Protein 4H8E (pdb70)

Foldseek 3Di:
DPLVDFWQEEEEEQFFLQVVQVVVVHHSLVSVVLLLVQLLQVVVLCQVSAHAEYEYEQAELVNVVDDPVNVLSSLCVVLVSCVVCLVVCLVSLEAEEEDADCVPGPPSSVVSSVVSNVSNVPRRTHYYYYYHNHFQVVQQVVLVVVVVVVQVVVVHDCVPDDLLVSCCSGSCNVPQQTQEYEYEQQDDDDRRPCVSSCPQHDYDYHNHNNSPCGSVNVVVRSVVSVPDDGAPPHD

Nearest PDB structures (foldseek):
  4u82-assembly1_A  TM=1.004E+00  e=6.306E-47  Staphylococcus aureus subsp. aureus N315
  7jli-assembly1_A  TM=9.474E-01  e=4.548E-31  Bacillus subtilis
  7cpn-assembly1_A  TM=9.565E-01  e=3.218E-28  Thermobifida fusca YX
  1x09-assembly1_A  TM=9.799E-01  e=1.232E-26  Escherichia coli
  4onc-assembly1_B  TM=9.441E-01  e=1.160E-26  Mycobacterium tuberculosis

Structure (mmCIF, N/CA/C/O backbone):
data_4H8E
#
_entry.id   4H8E
#
_cell.length_a   57.303
_cell.length_b   57.303
_cell.length_c   158.824
_cell.angle_alpha   90.000
_cell.angle_beta   90.000
_cell.angle_gamma   90.000
#
_symmetry.space_group_name_H-M   'P 41 21 2'
#
loop_
_entity.id
_entity.type
_entity.pdbx_description
1 polymer 'Undecaprenyl pyrophosphate synthase'
2 non-polymer 'MAGNESIUM ION'
3 non-polymer 'FARNESYL DIPHOSPHATE'
4 non-polymer 'SULFATE ION'
5 water water
#
loop_
_atom_site.group_PDB
_atom_site.id
_atom_site.type_symbol
_atom_site.label_atom_id
_atom_site.label_alt_id
_atom_site.label_comp_id
_atom_site.label_asym_id
_atom_site.label_entity_id
_atom_site.label_seq_id
_atom_site.pdbx_PDB_ins_code
_atom_site.Cartn_x
_atom_site.Cartn_y
_atom_site.Cartn_z
_atom_site.occupancy
_atom_site.B_iso_or_equiv
_atom_site.auth_seq_id
_atom_site.auth_comp_id
_atom_site.auth_asym_id
_atom_site.auth_atom_id
_atom_site.pdbx_PDB_model_num
ATOM 1 N N . LEU A 1 19 ? 13.788 -6.546 -16.624 1.00 28.97 19 LEU A N 1
ATOM 2 C CA . LEU A 1 19 ? 14.338 -5.163 -16.688 1.00 20.35 19 LEU A CA 1
ATOM 3 C C . LEU A 1 19 ? 14.569 -4.721 -18.124 1.00 19.82 19 LEU A C 1
ATOM 4 O O . LEU A 1 19 ? 14.981 -5.543 -18.975 1.00 22.50 19 LEU A O 1
ATOM 9 N N . ASP A 1 20 ? 14.347 -3.453 -18.426 1.00 15.27 20 ASP A N 1
ATOM 10 C CA . ASP A 1 20 ? 14.746 -2.835 -19.716 1.00 14.87 20 ASP A CA 1
ATOM 11 C C . ASP A 1 20 ? 16.272 -2.638 -19.590 1.00 15.93 20 ASP A C 1
ATOM 12 O O . ASP A 1 20 ? 16.726 -1.792 -18.813 1.00 13.94 20 ASP A O 1
ATOM 17 N N . SER A 1 21 ? 17.063 -3.450 -20.332 1.00 15.14 21 SER A N 1
ATOM 18 C CA . SER A 1 21 ? 18.471 -3.416 -20.246 1.00 15.25 21 SER A CA 1
ATOM 19 C C . SER A 1 21 ? 19.017 -2.139 -20.858 1.00 16.30 21 SER A C 1
ATOM 20 O O . SER A 1 21 ? 20.211 -1.855 -20.672 1.00 16.46 21 SER A O 1
ATOM 23 N N . SER A 1 22 ? 18.243 -1.250 -21.485 1.00 15.18 22 SER A N 1
ATOM 24 C CA . SER A 1 22 ? 18.740 -0.023 -21.987 1.00 15.81 22 SER A CA 1
ATOM 25 C C . SER A 1 22 ? 18.540 1.106 -21.075 1.00 15.74 22 SER A C 1
ATOM 26 O O . SER A 1 22 ? 18.975 2.228 -21.393 1.00 19.46 22 SER A O 1
ATOM 29 N N . ASN A 1 23 ? 17.889 0.854 -19.892 1.00 14.55 23 ASN A N 1
ATOM 30 C CA . ASN A 1 23 ? 17.603 1.868 -18.913 1.00 14.88 23 ASN A CA 1
ATOM 31 C C . ASN A 1 23 ? 18.001 1.435 -17.450 1.00 12.64 23 ASN A C 1
ATOM 32 O O . ASN A 1 23 ? 17.244 1.695 -16.532 1.00 12.75 23 ASN A O 1
ATOM 37 N N . ILE A 1 24 ? 19.167 0.829 -17.350 1.00 12.89 24 ILE A N 1
ATOM 38 C CA . ILE A 1 24 ? 19.752 0.576 -16.030 1.00 13.05 24 ILE A CA 1
ATOM 39 C C . ILE A 1 24 ? 20.193 1.937 -15.446 1.00 12.08 24 ILE A C 1
ATOM 40 O O . ILE A 1 24 ? 20.947 2.647 -16.118 1.00 12.19 24 ILE A O 1
ATOM 45 N N . PRO A 1 25 ? 19.752 2.331 -14.253 1.00 11.11 25 PRO A N 1
ATOM 46 C CA . PRO A 1 25 ? 20.271 3.614 -13.689 1.00 11.24 25 PRO A CA 1
ATOM 47 C C . PRO A 1 25 ? 21.756 3.607 -13.568 1.00 9.17 25 PRO A C 1
ATOM 48 O O . PRO A 1 25 ? 22.354 2.562 -13.221 1.00 10.25 25 PRO A O 1
ATOM 52 N N . GLU A 1 26 ? 22.359 4.724 -13.809 1.00 8.08 26 GLU A N 1
ATOM 53 C CA . GLU A 1 26 ? 23.796 4.831 -13.673 1.00 8.07 26 GLU A CA 1
ATOM 54 C C . GLU A 1 26 ? 24.271 4.873 -12.223 1.00 7.78 26 GLU A C 1
ATOM 55 O O . GLU A 1 26 ? 25.335 4.360 -11.886 1.00 8.31 26 GLU A O 1
ATOM 61 N N . HIS A 1 27 ? 23.471 5.538 -11.353 1.00 7.01 27 HIS A N 1
ATOM 62 C CA . HIS A 1 27 ? 23.878 5.753 -9.965 1.00 6.65 27 HIS A CA 1
ATOM 63 C C . HIS A 1 27 ? 22.683 5.524 -9.038 1.00 7.54 27 HIS A C 1
ATOM 64 O O . HIS A 1 27 ? 21.658 6.223 -9.125 1.00 7.56 27 HIS A O 1
ATOM 71 N N . ILE A 1 28 ? 22.813 4.459 -8.201 1.00 6.69 28 ILE A N 1
ATOM 72 C CA . ILE A 1 28 ? 21.808 4.154 -7.154 1.00 7.78 28 ILE A CA 1
ATOM 73 C C . ILE A 1 28 ? 22.448 4.532 -5.834 1.00 6.87 28 ILE A C 1
ATOM 74 O O . ILE A 1 28 ? 23.610 4.124 -5.557 1.00 7.29 28 ILE A O 1
ATOM 79 N N . ALA A 1 29 ? 21.729 5.263 -4.991 1.00 7.12 29 ALA A N 1
ATOM 80 C CA . ALA A 1 29 ? 22.149 5.591 -3.633 1.00 6.75 29 ALA A CA 1
ATOM 81 C C . ALA A 1 29 ? 21.233 4.851 -2.676 1.00 6.83 29 ALA A C 1
ATOM 82 O O . ALA A 1 29 ? 19.987 4.854 -2.908 1.00 7.83 29 ALA A O 1
ATOM 84 N N . ILE A 1 30 ? 21.863 4.300 -1.616 1.00 6.64 30 ILE A N 1
ATOM 85 C CA . ILE A 1 30 ? 20.968 3.536 -0.698 1.00 7.20 30 ILE A CA 1
ATOM 86 C C . ILE A 1 30 ? 21.151 3.919 0.743 1.00 6.10 30 ILE A C 1
ATOM 87 O O . ILE A 1 30 ? 22.281 3.940 1.263 1.00 6.99 30 ILE A O 1
ATOM 92 N N . ILE A 1 31 ? 20.121 4.212 1.468 1.00 6.76 31 ILE A N 1
ATOM 93 C CA . ILE A 1 31 ? 20.115 4.395 2.956 1.00 7.43 31 ILE A CA 1
ATOM 94 C C . ILE A 1 31 ? 19.796 3.015 3.533 1.00 7.29 31 ILE A C 1
ATOM 95 O O . ILE A 1 31 ? 18.689 2.506 3.406 1.00 7.84 31 ILE A O 1
ATOM 100 N N . MET A 1 32 ? 20.813 2.379 4.116 1.00 8.51 32 MET A N 1
ATOM 101 C CA . MET A 1 32 ? 20.751 0.997 4.652 1.00 8.77 32 MET A CA 1
ATOM 102 C C . MET A 1 32 ? 20.133 0.783 6.058 1.00 11.05 32 MET A C 1
ATOM 103 O O . MET A 1 32 ? 20.683 0.166 6.945 1.00 15.18 32 MET A O 1
ATOM 108 N N . ASP A 1 33 ? 18.938 1.136 6.182 1.00 8.67 33 ASP A N 1
ATOM 109 C CA . ASP A 1 33 ? 18.296 1.262 7.498 1.00 8.25 33 ASP A CA 1
ATOM 110 C C . ASP A 1 33 ? 17.583 -0.058 7.887 1.00 7.95 33 ASP A C 1
ATOM 111 O O . ASP A 1 33 ? 17.119 -0.826 7.050 1.00 7.97 33 ASP A O 1
ATOM 116 N N . GLY A 1 34 ? 17.457 -0.230 9.204 1.00 7.86 34 GLY A N 1
ATOM 117 C CA . GLY A 1 34 ? 16.762 -1.371 9.771 1.00 8.10 34 GLY A CA 1
ATOM 118 C C . GLY A 1 34 ? 17.675 -2.410 10.386 1.00 7.74 34 GLY A C 1
ATOM 119 O O . GLY A 1 34 ? 17.129 -3.467 10.831 1.00 9.16 34 GLY A O 1
ATOM 120 N N . ASN A 1 35 ? 18.971 -2.232 10.448 1.00 8.12 35 ASN A N 1
ATOM 121 C CA . ASN A 1 35 ? 19.874 -3.200 11.078 1.00 8.12 35 ASN A CA 1
ATOM 122 C C . ASN A 1 35 ? 19.493 -3.453 12.527 1.00 9.24 35 ASN A C 1
ATOM 123 O O . ASN A 1 35 ? 19.491 -4.600 12.944 1.00 10.09 35 ASN A O 1
ATOM 128 N N . GLY A 1 36 ? 19.182 -2.402 13.279 1.00 9.22 36 GLY A N 1
ATOM 129 C CA . GLY A 1 36 ? 18.874 -2.537 14.714 1.00 10.35 36 GLY A CA 1
ATOM 130 C C . GLY A 1 36 ? 17.606 -3.318 14.909 1.00 9.94 36 GLY A C 1
ATOM 131 O O . GLY A 1 36 ? 17.544 -4.251 15.714 1.00 11.52 36 GLY A O 1
ATOM 132 N N . ARG A 1 37 ? 16.591 -2.971 14.154 1.00 10.04 37 ARG A N 1
ATOM 133 C CA . ARG A 1 37 ? 15.302 -3.643 14.301 1.00 10.59 37 ARG A CA 1
ATOM 134 C C . ARG A 1 37 ? 15.416 -5.129 13.889 1.00 10.32 37 ARG A C 1
ATOM 135 O O . ARG A 1 37 ? 14.742 -5.975 14.441 1.00 12.05 37 ARG A O 1
ATOM 143 N N . TRP A 1 38 ? 16.261 -5.401 12.890 1.00 9.82 38 TRP A N 1
ATOM 144 C CA . TRP A 1 38 ? 16.441 -6.759 12.443 1.00 10.58 38 TRP A CA 1
ATOM 145 C C . TRP A 1 38 ? 16.966 -7.624 13.587 1.00 10.51 38 TRP A C 1
ATOM 146 O O . TRP A 1 38 ? 16.514 -8.732 13.787 1.00 12.01 38 TRP A O 1
ATOM 157 N N . ALA A 1 39 ? 17.944 -7.103 14.312 1.00 10.55 39 ALA A N 1
ATOM 158 C CA . ALA A 1 39 ? 18.517 -7.812 15.503 1.00 11.54 39 ALA A CA 1
ATOM 159 C C . ALA A 1 39 ? 17.447 -7.825 16.580 1.00 12.82 39 ALA A C 1
ATOM 160 O O . ALA A 1 39 ? 17.279 -8.939 17.238 1.00 14.88 39 ALA A O 1
ATOM 162 N N . LYS A 1 40 ? 16.755 -6.774 16.914 1.00 13.12 40 LYS A N 1
ATOM 163 C CA . LYS A 1 40 ? 15.839 -6.789 18.039 1.00 14.68 40 LYS A CA 1
ATOM 164 C C . LYS A 1 40 ? 14.677 -7.766 17.765 1.00 16.11 40 LYS A C 1
ATOM 165 O O . LYS A 1 40 ? 14.256 -8.411 18.697 1.00 18.27 40 LYS A O 1
ATOM 171 N N . LYS A 1 41 ? 14.235 -7.975 16.534 1.00 16.16 41 LYS A N 1
ATOM 172 C CA . LYS A 1 41 ? 13.175 -8.968 16.223 1.00 20.26 41 LYS A CA 1
ATOM 173 C C . LYS A 1 41 ? 13.646 -10.356 16.648 1.00 22.03 41 LYS A C 1
ATOM 174 O O . LYS A 1 41 ? 12.798 -11.229 16.980 1.00 22.56 41 LYS A O 1
ATOM 180 N N . ARG A 1 42 ? 14.940 -10.594 16.635 1.00 17.44 42 ARG A N 1
ATOM 181 C CA . ARG A 1 42 ? 15.525 -11.879 16.941 1.00 18.81 42 ARG A CA 1
ATOM 182 C C . ARG A 1 42 ? 16.047 -11.861 18.391 1.00 16.36 42 ARG A C 1
ATOM 183 O O . ARG A 1 42 ? 16.709 -12.850 18.793 1.00 22.58 42 ARG A O 1
ATOM 191 N N . LYS A 1 43 ? 15.771 -10.879 19.186 1.00 17.16 43 LYS A N 1
ATOM 192 C CA . LYS A 1 43 ? 16.269 -10.736 20.533 1.00 19.15 43 LYS A CA 1
ATOM 193 C C . LYS A 1 43 ? 17.759 -10.896 20.521 1.00 21.19 43 LYS A C 1
ATOM 194 O O . LYS A 1 43 ? 18.374 -11.691 21.288 1.00 25.12 43 LYS A O 1
ATOM 200 N N . MET A 1 44 ? 18.417 -10.138 19.642 1.00 18.68 44 MET A N 1
ATOM 201 C CA . MET A 1 44 ? 19.889 -10.101 19.539 1.00 15.52 44 MET A CA 1
ATOM 202 C C . MET A 1 44 ? 20.373 -8.658 19.751 1.00 13.23 44 MET A C 1
ATOM 203 O O . MET A 1 44 ? 19.595 -7.779 19.556 1.00 15.05 44 MET A O 1
ATOM 208 N N . PRO A 1 45 ? 21.624 -8.437 20.141 1.00 11.17 45 PRO A N 1
ATOM 209 C CA . PRO A 1 45 ? 22.076 -7.086 20.337 1.00 12.42 45 PRO A CA 1
ATOM 210 C C . PRO A 1 45 ? 22.089 -6.314 18.943 1.00 11.34 45 PRO A C 1
ATOM 211 O O . PRO A 1 45 ? 22.311 -6.915 17.913 1.00 11.09 45 PRO A O 1
ATOM 215 N N . ARG A 1 46 ? 21.918 -5.034 19.008 1.00 10.65 46 ARG A N 1
ATOM 216 C CA . ARG A 1 46 ? 21.947 -4.206 17.799 1.00 9.99 46 ARG A CA 1
ATOM 217 C C . ARG A 1 46 ? 23.183 -4.456 16.937 1.00 10.65 46 ARG A C 1
ATOM 218 O O . ARG A 1 46 ? 23.077 -4.487 15.748 1.00 11.17 46 ARG A O 1
ATOM 226 N N . ILE A 1 47 ? 24.346 -4.660 17.552 1.00 10.14 47 ILE A N 1
ATOM 227 C CA . ILE A 1 47 ? 25.547 -4.903 16.736 1.00 10.98 47 ILE A CA 1
ATOM 228 C C . ILE A 1 47 ? 25.456 -6.097 15.849 1.00 10.32 47 ILE A C 1
ATOM 229 O O . ILE A 1 47 ? 26.093 -6.117 14.771 1.00 10.18 47 ILE A O 1
ATOM 234 N N . LYS A 1 48 ? 24.717 -7.151 16.257 1.00 9.97 48 LYS A N 1
ATOM 235 C CA . LYS A 1 48 ? 24.547 -8.250 15.385 1.00 10.70 48 LYS A CA 1
ATOM 236 C C . LYS A 1 48 ? 23.855 -7.882 14.049 1.00 9.74 48 LYS A C 1
ATOM 237 O O . LYS A 1 48 ? 24.182 -8.464 12.976 1.00 9.94 48 LYS A O 1
ATOM 243 N N . GLY A 1 49 ? 22.882 -6.958 14.187 1.00 9.63 49 GLY A N 1
ATOM 244 C CA . GLY A 1 49 ? 22.224 -6.475 12.977 1.00 9.71 49 GLY A CA 1
ATOM 245 C C . GLY A 1 49 ? 23.213 -5.738 12.061 1.00 7.94 49 GLY A C 1
ATOM 246 O O . GLY A 1 49 ? 23.139 -5.838 10.807 1.00 8.39 49 GLY A O 1
ATOM 247 N N . HIS A 1 50 ? 24.154 -4.977 12.613 1.00 8.21 50 HIS A N 1
ATOM 248 C CA . HIS A 1 50 ? 25.203 -4.324 11.834 1.00 8.66 50 HIS A CA 1
ATOM 249 C C . HIS A 1 50 ? 26.123 -5.331 11.168 1.00 8.58 50 HIS A C 1
ATOM 250 O O . HIS A 1 50 ? 26.510 -5.184 10.011 1.00 8.71 50 HIS A O 1
ATOM 257 N N . TYR A 1 51 ? 26.527 -6.391 11.884 1.00 9.25 51 TYR A N 1
ATOM 258 C CA . TYR A 1 51 ? 27.310 -7.470 11.251 1.00 8.70 51 TYR A CA 1
ATOM 259 C C . TYR A 1 51 ? 26.611 -8.021 10.008 1.00 8.83 51 TYR A C 1
ATOM 260 O O . TYR A 1 51 ? 27.164 -8.113 8.988 1.00 9.34 51 TYR A O 1
ATOM 269 N N . GLU A 1 52 ? 25.349 -8.352 10.148 1.00 8.63 52 GLU A N 1
ATOM 270 C CA . GLU A 1 52 ? 24.555 -8.873 9.039 1.00 9.28 52 GLU A CA 1
ATOM 271 C C . GLU A 1 52 ? 24.335 -7.834 7.925 1.00 8.56 52 GLU A C 1
ATOM 272 O O . GLU A 1 52 ? 24.363 -8.182 6.788 1.00 9.63 52 GLU A O 1
ATOM 278 N N . GLY A 1 53 ? 24.197 -6.575 8.307 1.00 8.58 53 GLY A N 1
ATOM 279 C CA . GLY A 1 53 ? 24.111 -5.514 7.273 1.00 8.69 53 GLY A CA 1
ATOM 280 C C . GLY A 1 53 ? 25.383 -5.350 6.500 1.00 8.66 53 GLY A C 1
ATOM 281 O O . GLY A 1 53 ? 25.340 -5.111 5.274 1.00 8.59 53 GLY A O 1
ATOM 282 N N . MET A 1 54 ? 26.532 -5.544 7.133 1.00 8.11 54 MET A N 1
ATOM 283 C CA . MET A 1 54 ? 27.823 -5.544 6.459 1.00 8.73 54 MET A CA 1
ATOM 284 C C . MET A 1 54 ? 27.904 -6.678 5.426 1.00 8.46 54 MET A C 1
ATOM 285 O O . MET A 1 54 ? 28.365 -6.450 4.356 1.00 8.81 54 MET A O 1
ATOM 290 N N . GLN A 1 55 ? 27.393 -7.843 5.801 1.00 8.50 55 GLN A N 1
ATOM 291 C CA . GLN A 1 55 ? 27.406 -8.922 4.860 1.00 9.33 55 GLN A CA 1
ATOM 292 C C . GLN A 1 55 ? 26.501 -8.697 3.704 1.00 8.66 55 GLN A C 1
ATOM 293 O O . GLN A 1 55 ? 26.836 -9.041 2.523 1.00 10.02 55 GLN A O 1
ATOM 299 N N . THR A 1 56 ? 25.357 -8.045 3.934 1.00 9.10 56 THR A N 1
ATOM 300 C CA . THR A 1 56 ? 24.381 -7.789 2.877 1.00 8.81 56 THR A CA 1
ATOM 301 C C . THR A 1 56 ? 24.952 -6.801 1.839 1.00 8.90 56 THR A C 1
ATOM 302 O O . THR A 1 56 ? 24.614 -6.896 0.666 1.00 9.64 56 THR A O 1
ATOM 306 N N . ILE A 1 57 ? 25.839 -5.906 2.242 1.00 8.04 57 ILE A N 1
ATOM 307 C CA . ILE A 1 57 ? 26.539 -5.040 1.261 1.00 8.64 57 ILE A CA 1
ATOM 308 C C . ILE A 1 57 ? 27.160 -5.895 0.146 1.00 8.67 57 ILE A C 1
ATOM 309 O O . ILE A 1 57 ? 27.170 -5.497 -1.012 1.00 8.80 57 ILE A O 1
ATOM 314 N N . LYS A 1 58 ? 27.715 -7.055 0.508 1.00 8.64 58 LYS A N 1
ATOM 315 C CA . LYS A 1 58 ? 28.420 -7.887 -0.483 1.00 9.43 58 LYS A CA 1
ATOM 316 C C . LYS A 1 58 ? 27.416 -8.404 -1.531 1.00 8.95 58 LYS A C 1
ATOM 317 O O . LYS A 1 58 ? 27.699 -8.387 -2.736 1.00 8.98 58 LYS A O 1
ATOM 323 N N . LYS A 1 59 ? 26.255 -8.831 -1.093 1.00 10.23 59 LYS A N 1
ATOM 324 C CA . LYS A 1 59 ? 25.166 -9.287 -1.981 1.00 11.12 59 LYS A CA 1
ATOM 325 C C . LYS A 1 59 ? 24.745 -8.223 -2.970 1.00 10.50 59 LYS A C 1
ATOM 326 O O . LYS A 1 59 ? 24.637 -8.465 -4.125 1.00 11.66 59 LYS A O 1
ATOM 332 N N . ILE A 1 60 ? 24.542 -7.036 -2.460 1.00 9.33 60 ILE A N 1
ATOM 333 C CA . ILE A 1 60 ? 24.054 -5.940 -3.288 1.00 9.89 60 ILE A CA 1
ATOM 334 C C . ILE A 1 60 ? 25.141 -5.467 -4.208 1.00 9.06 60 ILE A C 1
ATOM 335 O O . ILE A 1 60 ? 24.844 -5.103 -5.386 1.00 10.63 60 ILE A O 1
ATOM 340 N N . THR A 1 61 ? 26.399 -5.383 -3.778 1.00 9.45 61 THR A N 1
ATOM 341 C CA . THR A 1 61 ? 27.498 -5.015 -4.636 1.00 8.89 61 THR A CA 1
ATOM 342 C C . THR A 1 61 ? 27.572 -5.985 -5.830 1.00 8.16 61 THR A C 1
ATOM 343 O O . THR A 1 61 ? 27.747 -5.545 -6.990 1.00 9.19 61 THR A O 1
ATOM 347 N N . ARG A 1 62 ? 27.418 -7.291 -5.592 1.00 8.84 62 ARG A N 1
ATOM 348 C CA . ARG A 1 62 ? 27.505 -8.278 -6.666 1.00 9.04 62 ARG A CA 1
ATOM 349 C C . ARG A 1 62 ? 26.427 -8.031 -7.722 1.00 9.67 62 ARG A C 1
ATOM 350 O O . ARG A 1 62 ? 26.748 -8.008 -8.915 1.00 9.87 62 ARG A O 1
ATOM 358 N N . ILE A 1 63 ? 25.169 -7.930 -7.329 1.00 9.50 63 ILE A N 1
ATOM 359 C CA . ILE A 1 63 ? 24.135 -7.757 -8.325 1.00 10.41 63 ILE A CA 1
ATOM 360 C C . ILE A 1 63 ? 24.240 -6.408 -9.058 1.00 10.53 63 ILE A C 1
ATOM 361 O O . ILE A 1 63 ? 24.041 -6.360 -10.243 1.00 10.70 63 ILE A O 1
ATOM 366 N N . ALA A 1 64 ? 24.577 -5.344 -8.311 1.00 9.60 64 ALA A N 1
ATOM 367 C CA . ALA A 1 64 ? 24.703 -4.043 -8.961 1.00 9.41 64 ALA A CA 1
ATOM 368 C C . ALA A 1 64 ? 25.815 -4.127 -9.987 1.00 10.10 64 ALA A C 1
ATOM 369 O O . ALA A 1 64 ? 25.647 -3.580 -11.153 1.00 10.50 64 ALA A O 1
ATOM 371 N N . SER A 1 65 ? 26.922 -4.748 -9.689 1.00 9.63 65 SER A N 1
ATOM 372 C CA . SER A 1 65 ? 27.991 -4.859 -10.641 1.00 10.05 65 SER A CA 1
ATOM 373 C C . SER A 1 65 ? 27.565 -5.739 -11.802 1.00 11.26 65 SER A C 1
ATOM 374 O O . SER A 1 65 ? 27.754 -5.393 -13.019 1.00 11.97 65 SER A O 1
ATOM 377 N N . ASP A 1 66 ? 26.873 -6.840 -11.576 1.00 10.08 66 ASP A N 1
ATOM 378 C CA . ASP A 1 66 ? 26.535 -7.763 -12.660 1.00 11.76 66 ASP A CA 1
ATOM 379 C C . ASP A 1 66 ? 25.517 -7.174 -13.556 1.00 12.00 66 ASP A C 1
ATOM 380 O O . ASP A 1 66 ? 25.540 -7.525 -14.764 1.00 15.14 66 ASP A O 1
ATOM 385 N N . ILE A 1 67 ? 24.620 -6.282 -13.156 1.00 10.83 67 ILE A N 1
ATOM 386 C CA . ILE A 1 67 ? 23.604 -5.695 -14.051 1.00 12.17 67 ILE A CA 1
ATOM 387 C C . ILE A 1 67 ? 24.160 -4.429 -14.643 1.00 12.15 67 ILE A C 1
ATOM 388 O O . ILE A 1 67 ? 23.497 -3.878 -15.573 1.00 14.09 67 ILE A O 1
ATOM 393 N N . GLY A 1 68 ? 25.321 -3.931 -14.287 1.00 10.96 68 GLY A N 1
ATOM 394 C CA . GLY A 1 68 ? 25.943 -2.772 -14.939 1.00 11.96 68 GLY A CA 1
ATOM 395 C C . GLY A 1 68 ? 25.556 -1.444 -14.344 1.00 9.77 68 GLY A C 1
ATOM 396 O O . GLY A 1 68 ? 25.668 -0.399 -15.023 1.00 10.65 68 GLY A O 1
ATOM 397 N N . VAL A 1 69 ? 25.209 -1.357 -13.053 1.00 9.03 69 VAL A N 1
ATOM 398 C CA . VAL A 1 69 ? 25.128 -0.051 -12.362 1.00 8.61 69 VAL A CA 1
ATOM 399 C C . VAL A 1 69 ? 26.542 0.511 -12.311 1.00 8.70 69 VAL A C 1
ATOM 400 O O . VAL A 1 69 ? 27.489 -0.224 -12.024 1.00 9.14 69 VAL A O 1
ATOM 404 N N . LYS A 1 70 ? 26.704 1.815 -12.567 1.00 8.05 70 LYS A N 1
ATOM 405 C CA . LYS A 1 70 ? 28.035 2.441 -12.574 1.00 8.31 70 LYS A CA 1
ATOM 406 C C . LYS A 1 70 ? 28.515 2.915 -11.250 1.00 7.35 70 LYS A C 1
ATOM 407 O O . LYS A 1 70 ? 29.719 2.864 -10.998 1.00 8.10 70 LYS A O 1
ATOM 413 N N . TYR A 1 71 ? 27.600 3.400 -10.387 1.00 7.37 71 TYR A N 1
ATOM 414 C CA . TYR A 1 71 ? 27.967 3.981 -9.074 1.00 7.74 71 TYR A CA 1
ATOM 415 C C . TYR A 1 71 ? 26.932 3.476 -8.057 1.00 7.40 71 TYR A C 1
ATOM 416 O O . TYR A 1 71 ? 25.728 3.526 -8.338 1.00 7.49 71 TYR A O 1
ATOM 425 N N . LEU A 1 72 ? 27.441 3.052 -6.897 1.00 7.10 72 LEU A N 1
ATOM 426 C CA . LEU A 1 72 ? 26.531 2.610 -5.800 1.00 6.57 72 LEU A CA 1
ATOM 427 C C . LEU A 1 72 ? 27.006 3.316 -4.558 1.00 7.37 72 LEU A C 1
ATOM 428 O O . LEU A 1 72 ? 28.114 3.013 -4.076 1.00 8.05 72 LEU A O 1
ATOM 433 N N . THR A 1 73 ? 26.246 4.245 -4.037 1.00 6.60 73 THR A N 1
ATOM 434 C CA . THR A 1 73 ? 26.622 4.999 -2.810 1.00 7.07 73 THR A CA 1
ATOM 435 C C . THR A 1 73 ? 25.831 4.484 -1.678 1.00 7.12 73 THR A C 1
ATOM 436 O O . THR A 1 73 ? 24.569 4.474 -1.730 1.00 7.82 73 THR A O 1
ATOM 440 N N . LEU A 1 74 ? 26.492 4.065 -0.602 1.00 6.77 74 LEU A N 1
ATOM 441 C CA . LEU A 1 74 ? 25.845 3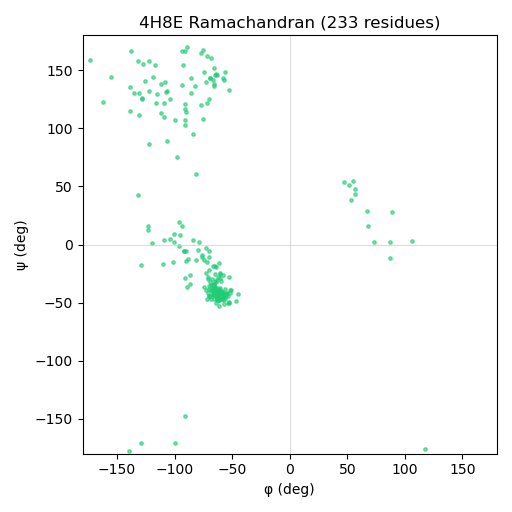.457 0.577 1.00 7.25 74 LEU A CA 1
ATOM 442 C C . LEU A 1 74 ? 26.027 4.338 1.778 1.00 6.29 74 LEU A C 1
ATOM 443 O O . LEU A 1 74 ? 27.176 4.695 2.106 1.00 7.57 74 LEU A O 1
ATOM 448 N N . TYR A 1 75 ? 24.975 4.657 2.502 1.00 6.74 75 TYR A N 1
ATOM 449 C CA . TYR A 1 75 ? 25.052 5.522 3.699 1.00 7.16 75 TYR A CA 1
ATOM 450 C C . TYR A 1 75 ? 25.439 4.679 4.910 1.00 7.70 75 TYR A C 1
ATOM 451 O O . TYR A 1 75 ? 24.631 4.075 5.534 1.00 9.81 75 TYR A O 1
ATOM 460 N N . ALA A 1 76 ? 26.716 4.668 5.169 1.00 7.90 76 ALA A N 1
ATOM 461 C CA . ALA A 1 76 ? 27.279 3.775 6.243 1.00 8.43 76 ALA A CA 1
ATOM 462 C C . ALA A 1 76 ? 27.283 4.457 7.581 1.00 8.19 76 ALA A C 1
ATOM 463 O O . ALA A 1 76 ? 27.054 3.753 8.604 1.00 9.29 76 ALA A O 1
ATOM 465 N N . PHE A 1 77 ? 27.530 5.744 7.711 1.00 7.72 77 PHE A N 1
ATOM 466 C CA . PHE A 1 77 ? 27.594 6.375 9.018 1.00 7.38 77 PHE A CA 1
ATOM 467 C C . PHE A 1 77 ? 27.433 7.889 8.785 1.00 7.47 77 PHE A C 1
ATOM 468 O O . PHE A 1 77 ? 28.265 8.485 8.048 1.00 8.00 77 PHE A O 1
ATOM 476 N N . SER A 1 78 ? 26.440 8.461 9.422 1.00 8.20 78 SER A N 1
ATOM 477 C CA . SER A 1 78 ? 26.180 9.919 9.199 1.00 8.75 78 SER A CA 1
ATOM 478 C C . SER A 1 78 ? 26.937 10.778 10.200 1.00 8.47 78 SER A C 1
ATOM 479 O O . SER A 1 78 ? 27.323 10.329 11.308 1.00 9.05 78 SER A O 1
ATOM 482 N N . THR A 1 79 ? 27.005 12.077 9.933 1.00 8.47 79 THR A N 1
ATOM 483 C CA . THR A 1 79 ? 27.503 13.027 10.917 1.00 9.18 79 THR A CA 1
ATOM 484 C C . THR A 1 79 ? 26.596 13.082 12.143 1.00 8.63 79 THR A C 1
ATOM 485 O O . THR A 1 79 ? 27.138 13.559 13.203 1.00 11.27 79 THR A O 1
ATOM 489 N N . GLU A 1 80 ? 25.375 12.670 12.159 1.00 8.12 80 GLU A N 1
ATOM 490 C CA . GLU A 1 80 ? 24.512 12.661 13.361 1.00 8.89 80 GLU A CA 1
ATOM 491 C C . GLU A 1 80 ? 24.650 11.326 14.116 1.00 9.31 80 GLU A C 1
ATOM 492 O O . GLU A 1 80 ? 24.153 11.237 15.259 1.00 11.23 80 GLU A O 1
ATOM 498 N N . ASN A 1 81 ? 25.221 10.302 13.528 1.00 9.56 81 ASN A N 1
ATOM 499 C CA . ASN A 1 81 ? 25.259 8.964 14.195 1.00 8.61 81 ASN A CA 1
ATOM 500 C C . ASN A 1 81 ? 26.306 8.952 15.301 1.00 10.61 81 ASN A C 1
ATOM 501 O O . ASN A 1 81 ? 26.229 7.973 16.124 1.00 10.51 81 ASN A O 1
ATOM 506 N N . TRP A 1 82 ? 27.143 9.948 15.447 1.00 10.17 82 TRP A N 1
ATOM 507 C CA . TRP A 1 82 ? 28.018 10.058 16.616 1.00 10.78 82 TRP A CA 1
ATOM 508 C C . TRP A 1 82 ? 27.259 10.181 17.937 1.00 11.70 82 TRP A C 1
ATOM 509 O O . TRP A 1 82 ? 27.846 9.963 19.009 1.00 13.38 82 TRP A O 1
ATOM 520 N N . SER A 1 83 ? 25.965 10.497 17.906 1.00 10.77 83 SER A N 1
ATOM 521 C CA . SER A 1 83 ? 25.191 10.535 19.092 1.00 11.95 83 SER A CA 1
ATOM 522 C C . SER A 1 83 ? 24.884 9.189 19.689 1.00 12.77 83 SER A C 1
ATOM 523 O O . SER A 1 83 ? 24.373 9.059 20.806 1.00 14.10 83 SER A O 1
ATOM 526 N N . ARG A 1 84 ? 25.084 8.142 18.941 1.00 10.64 84 ARG A N 1
ATOM 527 C CA . ARG A 1 84 ? 24.734 6.786 19.351 1.00 10.89 84 ARG A CA 1
ATOM 528 C C . ARG A 1 84 ? 25.749 6.228 20.391 1.00 9.55 84 ARG A C 1
ATOM 529 O O . ARG A 1 84 ? 26.771 6.782 20.606 1.00 10.33 84 ARG A O 1
ATOM 537 N N . PRO A 1 85 ? 25.406 5.114 21.029 1.00 9.85 85 PRO A N 1
ATOM 538 C CA . PRO A 1 85 ? 26.356 4.575 22.049 1.00 9.14 85 PRO A CA 1
ATOM 539 C C . PRO A 1 85 ? 27.668 4.318 21.465 1.00 9.66 85 PRO A C 1
ATOM 540 O O . PRO A 1 85 ? 27.827 3.808 20.336 1.00 9.15 85 PRO A O 1
ATOM 544 N N . GLU A 1 86 ? 28.711 4.597 22.223 1.00 9.36 86 GLU A N 1
ATOM 545 C CA . GLU A 1 86 ? 30.077 4.408 21.740 1.00 10.50 86 GLU A CA 1
ATOM 546 C C . GLU A 1 86 ? 30.356 2.975 21.277 1.00 9.71 86 GLU A C 1
ATOM 547 O O . GLU A 1 86 ? 31.041 2.778 20.306 1.00 9.81 86 GLU A O 1
ATOM 553 N N . SER A 1 87 ? 29.802 2.000 21.985 1.00 9.94 87 SER A N 1
ATOM 554 C CA . SER A 1 87 ? 30.050 0.613 21.544 1.00 10.84 87 SER A CA 1
ATOM 555 C C . SER A 1 87 ? 29.557 0.358 20.096 1.00 9.54 87 SER A C 1
ATOM 556 O O . SER A 1 87 ? 30.170 -0.371 19.343 1.00 9.93 87 SER A O 1
ATOM 559 N N . GLU A 1 88 ? 28.397 0.903 19.770 1.00 9.17 88 GLU A N 1
ATOM 560 C CA . GLU A 1 88 ? 27.814 0.794 18.428 1.00 8.87 88 GLU A CA 1
ATOM 561 C C . GLU A 1 88 ? 28.622 1.596 17.387 1.00 8.38 88 GLU A C 1
ATOM 562 O O . GLU A 1 88 ? 28.915 1.107 16.348 1.00 9.90 88 GLU A O 1
ATOM 568 N N . VAL A 1 89 ? 29.006 2.800 17.748 1.00 8.34 89 VAL A N 1
ATOM 569 C CA . VAL A 1 89 ? 29.856 3.580 16.829 1.00 8.70 89 VAL A CA 1
ATOM 570 C C . VAL A 1 89 ? 31.132 2.872 16.550 1.00 9.66 89 VAL A C 1
ATOM 571 O O . VAL A 1 89 ? 31.554 2.758 15.337 1.00 10.40 89 VAL A O 1
ATOM 575 N N . ASN A 1 90 ? 31.810 2.362 17.571 1.00 9.20 90 ASN A N 1
ATOM 576 C CA . ASN A 1 90 ? 33.073 1.642 17.390 1.00 10.04 90 ASN A CA 1
ATOM 577 C C . ASN A 1 90 ? 32.873 0.402 16.536 1.00 9.35 90 ASN A C 1
ATOM 578 O O . ASN A 1 90 ? 33.714 0.173 15.617 1.00 10.89 90 ASN A O 1
ATOM 583 N N . TYR A 1 91 ? 31.781 -0.328 16.758 1.00 9.41 91 TYR A N 1
ATOM 584 C CA . TYR A 1 91 ? 31.557 -1.555 15.984 1.00 9.73 91 TYR A CA 1
ATOM 585 C C . TYR A 1 91 ? 31.386 -1.204 14.513 1.00 10.12 91 TYR A C 1
ATOM 586 O O . TYR A 1 91 ? 32.062 -1.831 13.636 1.00 10.68 91 TYR A O 1
ATOM 595 N N . ILE A 1 92 ? 30.508 -0.247 14.199 1.00 9.25 92 ILE A N 1
ATOM 596 C CA . ILE A 1 92 ? 30.333 0.140 12.788 1.00 9.62 92 ILE A CA 1
ATOM 597 C C . ILE A 1 92 ? 31.631 0.630 12.196 1.00 10.25 92 ILE A C 1
ATOM 598 O O . ILE A 1 92 ? 31.984 0.231 11.044 1.00 11.61 92 ILE A O 1
ATOM 603 N N . MET A 1 93 ? 32.403 1.425 12.917 1.00 10.01 93 MET A N 1
ATOM 604 C CA . MET A 1 93 ? 33.627 1.982 12.374 1.00 11.44 93 MET A CA 1
ATOM 605 C C . MET A 1 93 ? 34.685 0.961 12.192 1.00 11.76 93 MET A C 1
ATOM 606 O O . MET A 1 93 ? 35.622 1.210 11.355 1.00 12.82 93 MET A O 1
ATOM 611 N N . ASN A 1 94 ? 34.638 -0.168 12.886 1.00 11.24 94 ASN A N 1
ATOM 612 C CA . ASN A 1 94 ? 35.560 -1.252 12.697 1.00 12.67 94 ASN A CA 1
ATOM 613 C C . ASN A 1 94 ? 35.184 -2.249 11.603 1.00 11.87 94 ASN A C 1
ATOM 614 O O . ASN A 1 94 ? 36.110 -2.901 11.040 1.00 12.86 94 ASN A O 1
ATOM 619 N N . LEU A 1 95 ? 33.908 -2.372 11.319 1.00 11.32 95 LEU A N 1
ATOM 620 C CA . LEU A 1 95 ? 33.439 -3.373 10.343 1.00 12.33 95 LEU A CA 1
ATOM 621 C C . LEU A 1 95 ? 34.046 -3.242 8.942 1.00 10.91 95 LEU A C 1
ATOM 622 O O . LEU A 1 95 ? 34.224 -4.308 8.308 1.00 12.59 95 LEU A O 1
ATOM 627 N N . PRO A 1 96 ? 34.508 -2.089 8.453 1.00 11.04 96 PRO A N 1
ATOM 628 C CA . PRO A 1 96 ? 35.166 -2.100 7.112 1.00 11.60 96 PRO A CA 1
ATOM 629 C C . PRO A 1 96 ? 36.399 -2.924 7.093 1.00 11.36 96 PRO A C 1
ATOM 630 O O .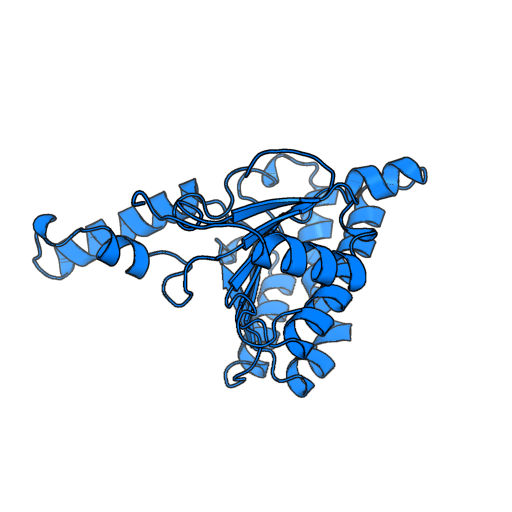 PRO A 1 96 ? 36.751 -3.432 5.997 1.00 11.35 96 PRO A O 1
ATOM 634 N N . VAL A 1 97 ? 37.142 -3.061 8.189 1.00 12.30 97 VAL A N 1
ATOM 635 C CA . VAL A 1 97 ? 38.296 -3.902 8.232 1.00 12.78 97 VAL A CA 1
ATOM 636 C C . VAL A 1 97 ? 37.895 -5.367 7.945 1.00 11.95 97 VAL A C 1
ATOM 637 O O . VAL A 1 97 ? 38.544 -6.008 7.054 1.00 13.53 97 VAL A O 1
ATOM 641 N N . ASN A 1 98 ? 36.853 -5.865 8.611 1.00 13.05 98 ASN A N 1
ATOM 642 C CA . ASN A 1 98 ? 36.379 -7.231 8.414 1.00 13.84 98 ASN A CA 1
ATOM 643 C C . ASN A 1 98 ? 35.881 -7.409 6.942 1.00 12.59 98 ASN A C 1
ATOM 644 O O . ASN A 1 98 ? 36.207 -8.424 6.276 1.00 12.67 98 ASN A O 1
ATOM 649 N N . PHE A 1 99 ? 35.096 -6.477 6.478 1.00 11.73 99 PHE A N 1
ATOM 650 C CA . PHE A 1 99 ? 34.539 -6.521 5.125 1.00 10.35 99 PHE A CA 1
ATOM 651 C C . PHE A 1 99 ? 35.661 -6.611 4.135 1.00 9.95 99 PHE A C 1
ATOM 652 O O . PHE A 1 99 ? 35.596 -7.465 3.189 1.00 10.70 99 PHE A O 1
ATOM 660 N N . LEU A 1 100 ? 36.650 -5.743 4.224 1.00 10.08 100 LEU A N 1
ATOM 661 C CA . LEU A 1 100 ? 37.730 -5.754 3.178 1.00 11.22 100 LEU A CA 1
ATOM 662 C C . LEU A 1 100 ? 38.619 -6.996 3.289 1.00 11.53 100 LEU A C 1
ATOM 663 O O . LEU A 1 100 ? 39.087 -7.490 2.256 1.00 12.51 100 LEU A O 1
ATOM 668 N N . LYS A 1 101 ? 38.882 -7.457 4.504 1.00 11.10 101 LYS A N 1
ATOM 669 C CA . LYS A 1 101 ? 39.754 -8.669 4.646 1.00 13.22 101 LYS A CA 1
ATOM 670 C C . LYS A 1 101 ? 39.199 -9.779 3.869 1.00 12.30 101 LYS A C 1
ATOM 671 O O . LYS A 1 101 ? 39.968 -10.519 3.278 1.00 14.74 101 LYS A O 1
ATOM 677 N N . THR A 1 102 ? 37.918 -10.012 3.894 1.00 12.40 102 THR A N 1
ATOM 678 C CA . THR A 1 102 ? 37.312 -11.195 3.258 1.00 13.03 102 THR A CA 1
ATOM 679 C C . THR A 1 102 ? 36.893 -10.898 1.788 1.00 11.46 102 THR A C 1
ATOM 680 O O . THR A 1 102 ? 36.862 -11.849 1.011 1.00 13.07 102 THR A O 1
ATOM 684 N N . PHE A 1 103 ? 36.555 -9.656 1.468 1.00 10.55 103 PHE A N 1
ATOM 685 C CA . PHE A 1 103 ? 35.920 -9.364 0.187 1.00 11.12 103 PHE A CA 1
ATOM 686 C C . PHE A 1 103 ? 36.802 -8.587 -0.801 1.00 10.72 103 PHE A C 1
ATOM 687 O O . PHE A 1 103 ? 36.482 -8.566 -1.961 1.00 10.90 103 PHE A O 1
ATOM 695 N N . LEU A 1 104 ? 37.883 -7.958 -0.334 1.00 10.50 104 LEU A N 1
ATOM 696 C CA . LEU A 1 104 ? 38.717 -7.230 -1.283 1.00 11.07 104 LEU A CA 1
ATOM 697 C C . LEU A 1 104 ? 39.186 -8.074 -2.484 1.00 10.79 104 LEU A C 1
ATOM 698 O O . LEU A 1 104 ? 39.200 -7.561 -3.637 1.00 11.84 104 LEU A O 1
ATOM 703 N N . PRO A 1 105 ? 39.659 -9.323 -2.324 1.00 12.12 105 PRO A N 1
ATOM 704 C CA . PRO A 1 105 ? 40.054 -10.038 -3.512 1.00 13.23 105 PRO A CA 1
ATOM 705 C C . PRO A 1 105 ? 38.954 -10.139 -4.553 1.00 11.50 105 PRO A C 1
ATOM 706 O O . PRO A 1 105 ? 39.232 -10.029 -5.764 1.00 12.71 105 PRO A O 1
ATOM 710 N N . GLU A 1 106 ? 37.726 -10.396 -4.151 1.00 11.37 106 GLU A N 1
ATOM 711 C CA . GLU A 1 106 ? 36.619 -10.470 -5.084 1.00 11.53 106 GLU A CA 1
ATOM 712 C C . GLU A 1 106 ? 36.334 -9.060 -5.689 1.00 10.99 106 GLU A C 1
ATOM 713 O O . GLU A 1 106 ? 36.063 -8.987 -6.925 1.00 12.54 106 GLU A O 1
ATOM 719 N N . LEU A 1 107 ? 36.408 -8.016 -4.913 1.00 10.11 107 LEU A N 1
ATOM 720 C CA . LEU A 1 107 ? 36.241 -6.683 -5.517 1.00 10.36 107 LEU A CA 1
ATOM 721 C C . LEU A 1 107 ? 37.256 -6.411 -6.599 1.00 11.00 107 LEU A C 1
ATOM 722 O O . LEU A 1 107 ? 36.930 -5.877 -7.670 1.00 11.10 107 LEU A O 1
ATOM 727 N N . ILE A 1 108 ? 38.536 -6.814 -6.371 1.00 11.33 108 ILE A N 1
ATOM 728 C CA . ILE A 1 108 ? 39.589 -6.584 -7.397 1.00 12.41 108 ILE A CA 1
ATOM 729 C C . ILE A 1 108 ? 39.273 -7.417 -8.614 1.00 14.53 108 ILE A C 1
ATOM 730 O O . ILE A 1 108 ? 39.271 -6.906 -9.771 1.00 14.34 108 ILE A O 1
ATOM 735 N N . GLU A 1 109 ? 38.864 -8.683 -8.425 1.00 14.09 109 GLU A N 1
ATOM 736 C CA . GLU A 1 109 ? 38.613 -9.561 -9.584 1.00 16.13 109 GLU A CA 1
ATOM 737 C C . GLU A 1 109 ? 37.377 -9.082 -10.350 1.00 14.12 109 GLU A C 1
ATOM 738 O O . GLU A 1 109 ? 37.311 -9.299 -11.622 1.00 16.08 109 GLU A O 1
ATOM 744 N N . LYS A 1 110 ? 36.369 -8.496 -9.678 1.00 13.16 110 LYS A N 1
ATOM 745 C CA . LYS A 1 110 ? 35.156 -8.016 -10.314 1.00 13.60 110 LYS A CA 1
ATOM 746 C C . LYS A 1 110 ? 35.368 -6.601 -10.894 1.00 10.90 110 LYS A C 1
ATOM 747 O O . LYS A 1 110 ? 34.377 -6.030 -11.402 1.00 11.77 110 LYS A O 1
ATOM 753 N N . ASN A 1 111 ? 36.548 -6.034 -10.832 1.00 10.15 111 ASN A N 1
ATOM 754 C CA . ASN A 1 111 ? 36.810 -4.762 -11.434 1.00 9.96 111 ASN A CA 1
ATOM 755 C C . ASN A 1 111 ? 36.063 -3.646 -10.744 1.00 9.27 111 ASN A C 1
ATOM 756 O O . ASN A 1 111 ? 35.736 -2.613 -11.394 1.00 10.26 111 ASN A O 1
ATOM 761 N N . VAL A 1 112 ? 35.799 -3.798 -9.454 1.00 9.08 112 VAL A N 1
ATOM 762 C CA . VAL A 1 112 ? 35.102 -2.731 -8.699 1.00 8.83 112 VAL A CA 1
ATOM 763 C C . VAL A 1 112 ? 36.086 -1.721 -8.206 1.00 8.56 112 VAL A C 1
ATOM 764 O O . VAL A 1 112 ? 37.253 -2.129 -7.798 1.00 9.53 112 VAL A O 1
ATOM 768 N N . LYS A 1 113 ? 35.802 -0.449 -8.161 1.00 8.64 113 LYS A N 1
ATOM 769 C CA . LYS A 1 113 ? 36.693 0.583 -7.618 1.00 10.22 113 LYS A CA 1
ATOM 770 C C . LYS A 1 113 ? 36.107 1.068 -6.321 1.00 8.45 113 LYS A C 1
ATOM 771 O O . LYS A 1 113 ? 34.916 1.535 -6.272 1.00 9.85 113 LYS A O 1
ATOM 777 N N . VAL A 1 114 ? 36.845 0.957 -5.212 1.00 8.97 114 VAL A N 1
ATOM 778 C CA . VAL A 1 114 ? 36.385 1.402 -3.886 1.00 9.46 114 VAL A CA 1
ATOM 779 C C . VAL A 1 114 ? 36.661 2.855 -3.677 1.00 9.44 114 VAL A C 1
ATOM 780 O O . VAL A 1 114 ? 37.832 3.331 -3.889 1.00 9.88 114 VAL A O 1
ATOM 784 N N . GLU A 1 115 ? 35.639 3.615 -3.234 1.00 8.56 115 GLU A N 1
ATOM 785 C CA . GLU A 1 115 ? 35.777 5.044 -2.913 1.00 9.28 115 GLU A CA 1
ATOM 786 C C . GLU A 1 115 ? 35.045 5.387 -1.636 1.00 8.61 115 GLU A C 1
ATOM 787 O O . GLU A 1 115 ? 34.224 4.533 -1.164 1.00 8.84 115 GLU A O 1
ATOM 793 N N . THR A 1 116 ? 35.295 6.556 -1.082 1.00 8.56 116 THR A N 1
ATOM 794 C CA . THR A 1 116 ? 34.488 7.055 0.022 1.00 9.32 116 THR A CA 1
ATOM 795 C C . THR A 1 116 ? 34.049 8.467 -0.185 1.00 8.61 116 THR A C 1
ATOM 796 O O . THR A 1 116 ? 34.744 9.222 -0.933 1.00 10.03 116 THR A O 1
ATOM 800 N N . ILE A 1 117 ? 32.985 8.858 0.491 1.00 8.65 117 ILE A N 1
ATOM 801 C CA . ILE A 1 117 ? 32.725 10.307 0.743 1.00 8.58 117 ILE A CA 1
ATOM 802 C C . ILE A 1 117 ? 32.503 10.472 2.203 1.00 8.20 117 ILE A C 1
ATOM 803 O O . ILE A 1 117 ? 32.097 9.533 2.911 1.00 9.25 117 ILE A O 1
ATOM 808 N N . GLY A 1 118 ? 32.757 11.683 2.734 1.00 8.91 118 GLY A N 1
ATOM 809 C CA . GLY A 1 118 ? 32.660 11.986 4.156 1.00 9.21 118 GLY A CA 1
ATOM 810 C C . GLY A 1 118 ? 34.009 12.397 4.714 1.00 9.53 118 GLY A C 1
ATOM 811 O O . GLY A 1 118 ? 35.021 12.498 3.995 1.00 13.81 118 G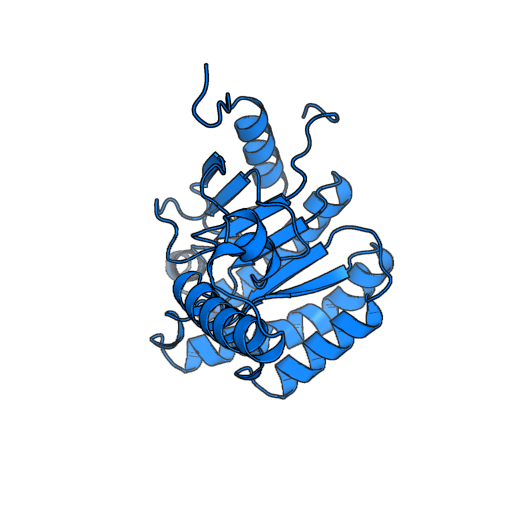LY A O 1
ATOM 812 N N . PHE A 1 119 ? 34.019 12.609 6.010 1.00 10.41 119 PHE A N 1
ATOM 813 C CA . PHE A 1 119 ? 35.154 13.156 6.737 1.00 10.84 119 PHE A CA 1
ATOM 814 C C . PHE A 1 119 ? 35.879 11.953 7.331 1.00 12.71 119 PHE A C 1
ATOM 815 O O . PHE A 1 119 ? 35.745 11.594 8.414 1.00 14.86 119 PHE A O 1
ATOM 823 N N . THR A 1 120 ? 36.562 11.280 6.445 1.00 18.10 120 THR A N 1
ATOM 824 C CA . THR A 1 120 ? 37.065 9.920 6.760 1.00 19.39 120 THR A CA 1
ATOM 825 C C . THR A 1 120 ? 38.332 9.995 7.600 1.00 23.64 120 THR A C 1
ATOM 826 O O . THR A 1 120 ? 38.756 8.998 8.197 1.00 25.40 120 THR A O 1
ATOM 830 N N . ASP A 1 121 ? 38.842 11.165 7.850 1.00 23.35 121 ASP A N 1
ATOM 831 C CA . ASP A 1 121 ? 39.967 11.280 8.775 1.00 29.77 121 ASP A CA 1
ATOM 832 C C . ASP A 1 121 ? 39.627 11.014 10.228 1.00 30.80 121 ASP A C 1
ATOM 833 O O . ASP A 1 121 ? 40.525 10.903 11.067 1.00 29.76 121 ASP A O 1
ATOM 835 N N . LYS A 1 122 ? 38.358 10.927 10.549 1.00 20.57 122 LYS A N 1
ATOM 836 C CA . LYS A 1 122 ? 37.844 10.745 11.914 1.00 23.27 122 LYS A CA 1
ATOM 837 C C . LYS A 1 122 ? 37.660 9.253 12.340 1.00 17.92 122 LYS A C 1
ATOM 838 O O . LYS A 1 122 ? 37.311 8.891 13.434 1.00 21.43 122 LYS A O 1
ATOM 844 N N . LEU A 1 123 ? 37.877 8.416 11.371 1.00 20.39 123 LEU A N 1
ATOM 845 C CA . LEU A 1 123 ? 37.786 7.028 11.552 1.00 17.60 123 LEU A CA 1
ATOM 846 C 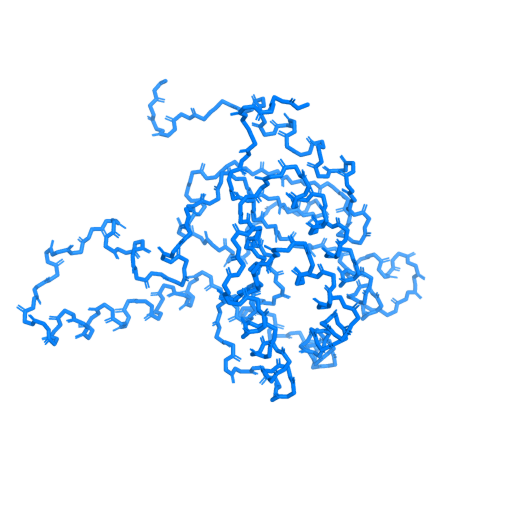C . LEU A 1 123 ? 38.982 6.459 12.392 1.00 16.71 123 LEU A C 1
ATOM 847 O O . LEU A 1 123 ? 39.991 7.107 12.478 1.00 18.45 123 LEU A O 1
ATOM 852 N N . PRO A 1 124 ? 38.847 5.250 12.951 1.00 14.19 124 PRO A N 1
ATOM 853 C CA . PRO A 1 124 ? 39.987 4.592 13.601 1.00 15.05 124 PRO A CA 1
ATOM 854 C C . PRO A 1 124 ? 41.067 4.489 12.626 1.00 15.68 124 PRO A C 1
ATOM 855 O O . PRO A 1 124 ? 40.888 4.144 11.435 1.00 15.07 124 PRO A O 1
ATOM 859 N N . LYS A 1 125 ? 42.311 4.553 13.111 1.00 17.25 125 LYS A N 1
ATOM 860 C CA . LYS A 1 125 ? 43.438 4.421 12.238 1.00 17.52 125 LYS A CA 1
ATOM 861 C C . LYS A 1 125 ? 43.472 3.090 11.491 1.00 14.61 125 LYS A C 1
ATOM 862 O O . LYS A 1 125 ? 43.822 3.040 10.292 1.00 13.97 125 LYS A O 1
ATOM 868 N N . SER A 1 126 ? 43.142 2.006 12.111 1.00 16.93 126 SER A N 1
ATOM 869 C CA . SER A 1 126 ? 43.134 0.692 11.391 1.00 16.67 126 SER A CA 1
ATOM 870 C C . SER A 1 126 ? 42.092 0.614 10.230 1.00 14.79 126 SER A C 1
ATOM 871 O O . SER A 1 126 ? 42.316 -0.029 9.223 1.00 14.67 126 SER A O 1
ATOM 874 N N . THR A 1 127 ? 40.995 1.335 10.453 1.00 15.51 127 THR A N 1
ATOM 875 C CA . THR A 1 127 ? 39.981 1.497 9.353 1.00 13.82 127 THR A CA 1
ATOM 876 C C . THR A 1 127 ? 40.464 2.392 8.229 1.00 13.50 127 THR A C 1
ATOM 877 O O . THR A 1 127 ? 40.269 2.018 7.032 1.00 12.86 127 THR A O 1
ATOM 881 N N . ILE A 1 128 ? 41.127 3.498 8.573 1.00 13.19 128 ILE A N 1
ATOM 882 C CA . ILE A 1 128 ? 41.707 4.322 7.523 1.00 12.95 128 ILE A CA 1
ATOM 883 C C . ILE A 1 128 ? 42.709 3.543 6.696 1.00 14.34 128 ILE A C 1
ATOM 884 O O . ILE A 1 128 ? 42.716 3.550 5.457 1.00 13.99 128 ILE A O 1
ATOM 889 N N . GLU A 1 129 ? 43.572 2.773 7.366 1.00 14.16 129 GLU A N 1
ATOM 890 C CA . GLU A 1 129 ? 44.559 1.971 6.658 1.00 15.27 129 GLU A CA 1
ATOM 891 C C . GLU A 1 129 ? 43.938 0.915 5.754 1.00 13.76 129 GLU A C 1
ATOM 892 O O . GLU A 1 129 ? 44.372 0.700 4.634 1.00 14.79 129 GLU A O 1
ATOM 898 N N . ALA A 1 130 ? 42.937 0.199 6.277 1.00 12.88 130 ALA A N 1
ATOM 899 C CA . ALA A 1 130 ? 42.292 -0.834 5.432 1.00 14.26 130 ALA A CA 1
ATOM 900 C C . ALA A 1 130 ? 41.568 -0.185 4.223 1.00 13.02 130 ALA A C 1
ATOM 901 O O . ALA A 1 130 ? 41.690 -0.697 3.115 1.00 12.91 130 ALA A O 1
ATOM 903 N N . ILE A 1 131 ? 40.895 0.932 4.445 1.00 12.04 131 ILE A N 1
ATOM 904 C CA . ILE A 1 131 ? 40.195 1.549 3.285 1.00 12.21 131 ILE A CA 1
ATOM 905 C C . ILE A 1 131 ? 4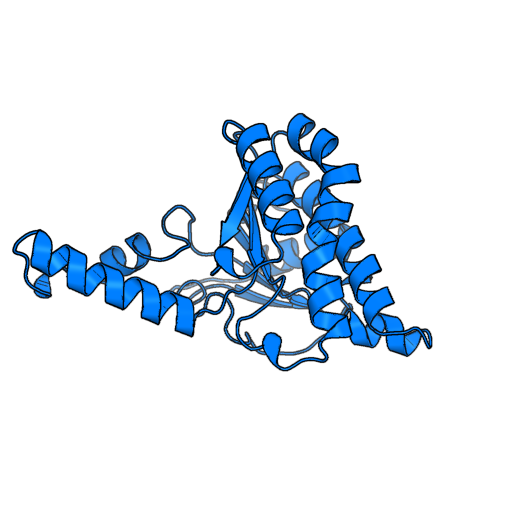1.207 2.083 2.289 1.00 12.61 131 ILE A C 1
ATOM 906 O O . ILE A 1 131 ? 41.045 1.943 1.074 1.00 12.19 131 ILE A O 1
ATOM 911 N N . ASN A 1 132 ? 42.353 2.690 2.790 1.00 12.33 132 ASN A N 1
ATOM 912 C CA . ASN A 1 132 ? 43.362 3.209 1.853 1.00 12.61 132 ASN A CA 1
ATOM 913 C C . ASN A 1 132 ? 43.991 2.096 1.056 1.00 12.15 132 ASN A C 1
ATOM 914 O O . ASN A 1 132 ? 44.190 2.278 -0.150 1.00 13.07 132 ASN A O 1
ATOM 919 N N . ASN A 1 133 ? 44.215 0.934 1.647 1.00 12.08 133 ASN A N 1
ATOM 920 C CA . ASN A 1 133 ? 44.753 -0.138 0.940 1.00 13.33 133 ASN A CA 1
ATOM 921 C C . ASN A 1 133 ? 43.771 -0.547 -0.203 1.00 12.53 133 ASN A C 1
ATOM 922 O O . ASN A 1 133 ? 44.162 -0.894 -1.301 1.00 13.23 133 ASN A O 1
ATOM 927 N N . ALA A 1 134 ? 42.462 -0.689 0.179 1.00 12.81 134 ALA A N 1
ATOM 928 C CA . ALA A 1 134 ? 41.456 -1.084 -0.825 1.00 11.78 134 ALA A CA 1
ATOM 929 C C . ALA A 1 134 ? 41.348 -0.035 -1.983 1.00 10.72 134 ALA A C 1
ATOM 930 O O . ALA A 1 134 ? 41.233 -0.458 -3.150 1.00 11.53 134 ALA A O 1
ATOM 932 N N . LYS A 1 135 ? 41.441 1.238 -1.658 1.00 10.85 135 LYS A N 1
ATOM 933 C CA . LYS A 1 135 ? 41.412 2.269 -2.672 1.00 11.88 135 LYS A CA 1
ATOM 934 C C . LYS A 1 135 ? 42.612 2.085 -3.637 1.00 13.14 135 LYS A C 1
ATOM 935 O O . LYS A 1 135 ? 42.492 2.134 -4.850 1.00 13.14 135 LYS A O 1
ATOM 941 N N . GLU A 1 136 ? 43.789 1.867 -3.039 1.00 13.63 136 GLU A N 1
ATOM 942 C CA . GLU A 1 136 ? 45.026 1.731 -3.881 1.00 13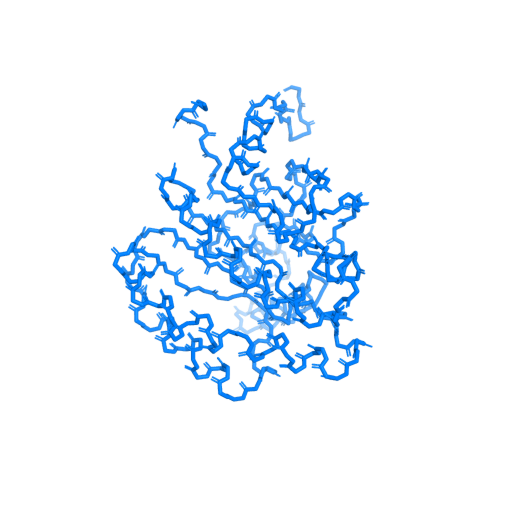.79 136 GLU A CA 1
ATOM 943 C C . GLU A 1 136 ? 44.974 0.491 -4.707 1.00 12.59 136 GLU A C 1
ATOM 944 O O . GLU A 1 136 ? 45.322 0.560 -5.925 1.00 15.75 136 GLU A O 1
ATOM 950 N N . LYS A 1 137 ? 44.461 -0.599 -4.177 1.00 12.50 137 LYS A N 1
ATOM 951 C CA . LYS A 1 137 ? 44.422 -1.843 -4.927 1.00 14.09 137 LYS A CA 1
ATOM 952 C C . LYS A 1 137 ? 43.346 -1.920 -6.004 1.00 13.08 137 LYS A C 1
ATOM 953 O O . LYS A 1 137 ? 43.355 -2.834 -6.819 1.00 14.87 137 LYS A O 1
ATOM 959 N N . THR A 1 138 ? 42.436 -0.941 -5.993 1.00 13.32 138 THR A N 1
ATOM 960 C CA . THR A 1 138 ? 41.365 -0.953 -7.013 1.00 11.42 138 THR A CA 1
ATOM 961 C C . THR A 1 138 ? 41.412 0.362 -7.770 1.00 11.53 138 THR A C 1
ATOM 962 O O . THR A 1 138 ? 40.451 0.633 -8.561 1.00 12.21 138 THR A O 1
ATOM 966 N N . ALA A 1 139 ? 42.469 1.210 -7.655 1.00 13.96 139 ALA A N 1
ATOM 967 C CA . ALA A 1 139 ? 42.449 2.576 -8.182 1.00 15.50 139 ALA A CA 1
ATOM 968 C C . ALA A 1 139 ? 42.283 2.633 -9.720 1.00 14.90 139 ALA A C 1
ATOM 969 O O . ALA A 1 139 ? 41.741 3.639 -10.165 1.00 16.44 139 ALA A O 1
ATOM 971 N N . ASN A 1 140 ? 42.726 1.618 -10.410 1.00 14.66 140 ASN A N 1
ATOM 972 C CA . ASN A 1 140 ? 42.625 1.669 -11.859 1.00 17.01 140 ASN A CA 1
ATOM 973 C C . ASN A 1 140 ? 41.437 0.871 -12.352 1.00 16.70 140 ASN A C 1
ATOM 974 O O . ASN A 1 140 ? 41.293 0.688 -13.599 1.00 17.30 140 ASN A O 1
ATOM 979 N N . ASN A 1 141 ? 40.611 0.263 -11.486 1.00 13.31 141 ASN A N 1
ATOM 980 C CA . ASN A 1 141 ? 39.442 -0.501 -11.941 1.00 12.26 141 ASN A CA 1
ATOM 981 C C . ASN A 1 141 ? 38.401 0.367 -12.569 1.00 10.91 141 ASN A C 1
ATOM 982 O O . ASN A 1 141 ? 38.164 1.500 -12.176 1.00 11.26 141 ASN A O 1
ATOM 987 N N . THR A 1 142 ? 37.803 -0.181 -13.618 1.00 10.87 142 THR A N 1
ATOM 988 C CA . THR A 1 142 ? 36.867 0.613 -14.498 1.00 10.46 142 THR A CA 1
ATOM 989 C C . THR A 1 142 ? 35.426 0.186 -14.334 1.00 9.95 142 THR A C 1
ATOM 990 O O . THR A 1 142 ? 34.556 0.717 -15.053 1.00 10.70 142 THR A O 1
ATOM 994 N N . GLY A 1 143 ? 35.157 -0.738 -13.417 1.00 9.23 143 GLY A N 1
ATOM 995 C CA . GLY A 1 143 ? 33.743 -1.227 -13.221 1.00 9.72 143 GLY A CA 1
ATOM 996 C C . GLY A 1 143 ? 33.006 -0.394 -12.165 1.00 8.43 143 GLY A C 1
ATOM 997 O O . GLY A 1 143 ? 33.260 0.795 -12.019 1.00 8.92 143 GLY A O 1
ATOM 998 N N . LEU A 1 144 ? 32.124 -1.072 -11.455 1.00 8.96 144 LEU A N 1
ATOM 999 C CA . LEU A 1 144 ? 31.242 -0.367 -10.442 1.00 7.95 144 LEU A CA 1
ATOM 1000 C C . LEU A 1 144 ? 32.083 0.431 -9.499 1.00 8.34 144 LEU A C 1
ATOM 1001 O O . LEU A 1 144 ? 33.092 -0.079 -8.926 1.00 8.50 144 LEU A O 1
ATOM 1006 N N . LYS A 1 145 ? 31.718 1.658 -9.251 1.00 7.70 145 LYS A N 1
ATOM 1007 C CA . LYS A 1 145 ? 32.277 2.447 -8.176 1.00 8.73 145 LYS A CA 1
ATOM 1008 C C . LYS A 1 145 ? 31.432 2.208 -6.943 1.00 8.05 145 LYS A C 1
ATOM 1009 O O . LYS A 1 145 ? 30.295 2.570 -6.926 1.00 8.75 145 LYS A O 1
ATOM 1015 N N . LEU A 1 146 ? 32.064 1.577 -5.954 1.00 7.67 146 LEU A N 1
ATOM 1016 C CA . LEU A 1 146 ? 31.395 1.267 -4.668 1.00 8.44 146 LEU A CA 1
ATOM 1017 C C . LEU A 1 146 ? 31.815 2.308 -3.684 1.00 8.23 146 LEU A C 1
ATOM 1018 O O . LEU A 1 146 ? 33.006 2.413 -3.310 1.00 8.45 146 LEU A O 1
ATOM 1023 N N . ILE A 1 147 ? 30.896 3.227 -3.343 1.00 7.36 147 ILE A N 1
ATOM 1024 C CA . ILE A 1 147 ? 31.200 4.466 -2.634 1.00 7.30 147 ILE A CA 1
ATOM 1025 C C . ILE A 1 147 ? 30.582 4.371 -1.249 1.00 7.62 147 ILE A C 1
ATOM 1026 O O . ILE A 1 147 ? 29.325 4.359 -1.080 1.00 8.01 147 ILE A O 1
ATOM 1031 N N . PHE A 1 148 ? 31.428 4.322 -0.232 1.00 7.62 148 PHE A N 1
ATOM 1032 C CA . PHE A 1 148 ? 30.947 4.341 1.156 1.00 8.18 148 PHE A CA 1
ATOM 1033 C C . PHE A 1 148 ? 30.866 5.743 1.699 1.00 7.51 148 PHE A C 1
ATOM 1034 O O . PHE A 1 148 ? 31.841 6.409 1.749 1.00 8.38 148 PHE A O 1
ATOM 1042 N N . ALA A 1 149 ? 29.681 6.155 2.117 1.00 7.49 149 ALA A N 1
ATOM 1043 C CA . ALA A 1 149 ? 29.517 7.456 2.763 1.00 7.21 149 ALA A CA 1
ATOM 1044 C C . ALA A 1 149 ? 29.683 7.224 4.275 1.00 7.66 149 ALA A C 1
ATOM 1045 O O . ALA A 1 149 ? 28.788 6.656 4.949 1.00 8.19 149 ALA A O 1
ATOM 1047 N N . ILE A 1 150 ? 30.867 7.603 4.764 1.00 7.95 150 ILE A N 1
ATOM 1048 C CA . ILE A 1 150 ? 31.224 7.234 6.154 1.00 8.85 150 ILE A CA 1
ATOM 1049 C C . ILE A 1 150 ? 31.667 8.536 6.850 1.00 7.79 150 ILE A C 1
ATOM 1050 O O . ILE A 1 150 ? 32.510 9.279 6.362 1.00 9.49 150 ILE A O 1
ATOM 1055 N N . ASN A 1 151 ? 31.014 8.825 7.969 1.00 8.09 151 ASN A N 1
ATOM 1056 C CA . ASN A 1 151 ? 31.129 10.155 8.614 1.00 8.34 151 ASN A CA 1
ATOM 1057 C C . ASN A 1 151 ? 30.768 11.243 7.586 1.00 8.16 151 ASN A C 1
ATOM 1058 O O . ASN A 1 151 ? 31.526 12.209 7.356 1.00 9.13 151 ASN A O 1
ATOM 1063 N N . TYR A 1 152 ? 29.586 11.102 6.996 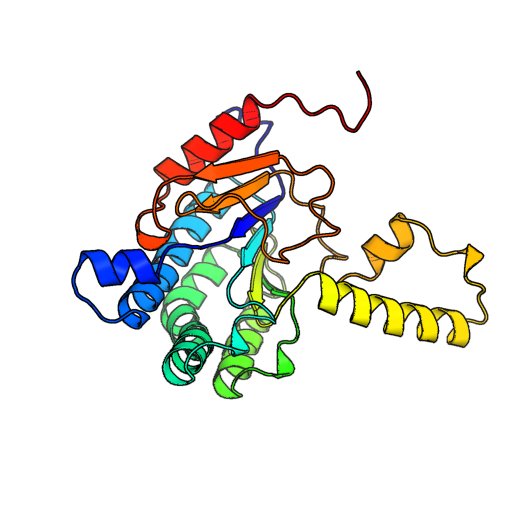1.00 7.60 152 TYR A N 1
ATOM 1064 C CA . TYR A 1 152 ? 29.112 11.901 5.867 1.00 7.40 152 TYR A CA 1
ATOM 1065 C C . TYR A 1 152 ? 27.774 12.506 6.265 1.00 7.14 152 TYR A C 1
ATOM 1066 O O . TYR A 1 152 ? 26.965 11.872 6.906 1.00 7.80 152 TYR A O 1
ATOM 1075 N N . GLY A 1 153 ? 27.546 13.767 5.880 1.00 7.69 153 GLY A N 1
ATOM 1076 C CA . GLY A 1 153 ? 26.213 14.348 5.969 1.00 7.93 153 GLY A CA 1
ATOM 1077 C C . GLY A 1 153 ? 26.154 15.444 4.949 1.00 7.03 153 GLY A C 1
ATOM 1078 O O . GLY A 1 153 ? 27.172 16.079 4.667 1.00 8.58 153 GLY A O 1
ATOM 1079 N N . GLY A 1 154 ? 24.983 15.618 4.325 1.00 7.51 154 GLY A N 1
ATOM 1080 C CA . GLY A 1 154 ? 24.833 16.614 3.246 1.00 8.04 154 GLY A CA 1
ATOM 1081 C C . GLY A 1 154 ? 25.049 18.016 3.751 1.00 7.03 154 GLY A C 1
ATOM 1082 O O . GLY A 1 154 ? 25.746 18.804 3.015 1.00 7.56 154 GLY A O 1
ATOM 1083 N N . ARG A 1 155 ? 24.558 18.375 4.910 1.00 7.09 155 ARG A N 1
ATOM 1084 C CA . ARG A 1 155 ? 24.787 19.769 5.385 1.00 7.70 155 ARG A CA 1
ATOM 1085 C C . ARG A 1 155 ? 26.284 19.997 5.640 1.00 7.81 155 ARG A C 1
ATOM 1086 O O . ARG A 1 155 ? 26.840 21.063 5.247 1.00 8.41 155 ARG A O 1
ATOM 1094 N N . ALA A 1 156 ? 26.976 19.055 6.269 1.00 8.19 156 ALA A N 1
ATOM 1095 C CA . ALA A 1 156 ? 28.414 19.254 6.541 1.00 7.70 156 ALA A CA 1
ATOM 1096 C C . ALA A 1 156 ? 29.162 19.198 5.257 1.00 8.34 156 ALA A C 1
ATOM 1097 O O . ALA A 1 156 ? 30.210 19.955 5.101 1.00 8.92 156 ALA A O 1
ATOM 1099 N N . GLU A 1 157 ? 28.854 18.350 4.263 1.00 7.54 157 GLU A N 1
ATOM 1100 C CA . GLU A 1 157 ? 29.446 18.375 2.986 1.00 7.91 157 GLU A CA 1
ATOM 1101 C C . GLU A 1 157 ? 29.368 19.774 2.364 1.00 8.28 157 GLU A C 1
ATOM 1102 O O . GLU A 1 157 ? 30.362 20.306 1.815 1.00 8.66 157 GLU A O 1
ATOM 1108 N N . LEU A 1 158 ? 28.171 20.356 2.376 1.00 8.39 158 LEU A N 1
ATOM 1109 C CA . LEU A 1 158 ? 27.999 21.730 1.842 1.00 8.60 158 LEU A CA 1
ATOM 1110 C C . LEU A 1 158 ? 28.825 22.712 2.650 1.00 8.03 158 LEU A C 1
ATOM 1111 O O . LEU A 1 158 ? 29.435 23.578 1.955 1.00 9.02 158 LEU A O 1
ATOM 1116 N N . VAL A 1 159 ? 28.787 22.695 3.935 1.00 7.98 159 VAL A N 1
ATOM 1117 C CA . VAL A 1 159 ? 29.611 23.656 4.730 1.00 9.09 159 VAL A CA 1
ATOM 1118 C C . VAL A 1 159 ? 31.062 23.535 4.243 1.00 9.48 159 VAL A C 1
ATOM 1119 O O . VAL A 1 159 ? 31.772 24.587 4.013 1.00 10.11 159 VAL A O 1
ATOM 1123 N N . HIS A 1 160 ? 31.621 22.345 4.143 1.00 9.55 160 HIS A N 1
ATOM 1124 C CA . HIS A 1 160 ? 33.009 22.187 3.743 1.00 9.66 160 HIS A CA 1
ATOM 1125 C C . HIS A 1 160 ? 33.292 22.656 2.357 1.00 10.29 160 HIS A C 1
ATOM 1126 O O . HIS A 1 160 ? 34.280 23.327 2.109 1.00 11.15 160 HIS A O 1
ATOM 1133 N N . SER A 1 161 ? 32.432 22.318 1.426 1.00 9.79 161 SER A N 1
ATOM 1134 C CA . SER A 1 161 ? 32.554 22.755 0.065 1.00 10.39 161 SER A CA 1
ATOM 1135 C C . SER A 1 161 ? 32.489 24.277 -0.048 1.00 9.04 161 SER A C 1
ATOM 1136 O O . SER A 1 161 ? 33.191 24.831 -0.815 1.00 10.45 161 SER A O 1
ATOM 1139 N N . ILE A 1 162 ? 31.612 24.906 0.721 1.00 8.52 162 ILE A N 1
ATOM 1140 C CA . ILE A 1 162 ? 31.483 26.392 0.737 1.00 8.97 162 ILE A CA 1
ATOM 1141 C C . ILE A 1 162 ? 32.760 27.000 1.239 1.00 8.55 162 ILE A C 1
ATOM 1142 O O . ILE A 1 162 ? 33.261 27.999 0.666 1.00 9.68 162 ILE A O 1
ATOM 1147 N N . LYS A 1 163 ? 33.313 26.526 2.340 1.00 8.68 163 LYS A N 1
ATOM 1148 C CA . LYS A 1 163 ? 34.615 27.038 2.827 1.00 10.05 163 LYS A CA 1
ATOM 1149 C C . LYS A 1 163 ? 35.689 26.908 1.739 1.00 9.52 163 LYS A C 1
ATOM 1150 O O . LYS A 1 163 ? 36.440 27.833 1.515 1.00 11.08 163 LYS A O 1
ATOM 1156 N N . ASN A 1 164 ? 35.738 25.781 1.043 1.00 9.94 164 ASN A N 1
ATOM 1157 C CA . ASN A 1 164 ? 36.726 25.620 -0.019 1.00 12.24 164 ASN A CA 1
ATOM 1158 C C . ASN A 1 164 ? 36.479 26.538 -1.148 1.00 11.93 164 ASN A C 1
ATOM 1159 O O . ASN A 1 164 ? 37.443 27.160 -1.726 1.00 11.84 164 ASN A O 1
ATOM 1164 N N . MET A 1 165 ? 35.236 26.744 -1.629 1.00 11.04 165 MET A N 1
ATOM 1165 C CA . MET A 1 165 ? 34.946 27.666 -2.725 1.00 11.26 165 MET A CA 1
ATOM 1166 C C . MET A 1 165 ? 35.326 29.103 -2.286 1.00 9.05 165 MET A C 1
ATOM 1167 O O . MET A 1 165 ? 35.889 29.803 -3.169 1.00 11.09 165 MET A O 1
ATOM 1172 N N . PHE A 1 166 ? 35.046 29.522 -1.096 1.00 8.95 166 PHE A N 1
ATOM 1173 C CA . PHE A 1 166 ? 35.410 30.903 -0.626 1.00 10.73 166 PHE A CA 1
ATOM 1174 C C . PHE A 1 166 ? 36.936 31.105 -0.786 1.00 10.53 166 PHE A C 1
ATOM 1175 O O . PHE A 1 166 ? 37.360 32.102 -1.306 1.00 11.88 166 PHE A O 1
ATOM 1183 N N . ASP A 1 167 ? 37.701 30.103 -0.363 1.00 10.48 167 ASP A N 1
ATOM 1184 C CA . ASP A 1 167 ? 39.199 30.271 -0.433 1.00 10.14 167 ASP A CA 1
ATOM 1185 C C . ASP A 1 167 ? 39.569 30.203 -1.855 1.00 10.75 167 ASP A C 1
ATOM 1186 O O . ASP A 1 167 ? 40.460 31.048 -2.276 1.00 11.30 167 ASP A O 1
ATOM 1191 N N . GLU A 1 168 ? 39.083 29.260 -2.621 1.00 11.28 168 GLU A N 1
ATOM 1192 C CA . GLU A 1 168 ? 39.510 29.089 -4.008 1.00 12.95 168 GLU A CA 1
ATOM 1193 C C . GLU A 1 168 ? 39.269 30.342 -4.828 1.00 13.01 168 GLU A C 1
ATOM 1194 O O . GLU A 1 168 ? 40.137 30.757 -5.566 1.00 14.84 168 GLU A O 1
ATOM 1200 N N . LEU A 1 169 ? 38.109 30.981 -4.645 1.00 12.60 169 LEU A N 1
ATOM 1201 C CA . LEU A 1 169 ? 37.822 32.139 -5.443 1.00 13.01 169 LEU A CA 1
ATOM 1202 C C . LEU A 1 169 ? 38.765 33.271 -4.982 1.00 12.75 169 LEU A C 1
ATOM 1203 O O . LEU A 1 169 ? 39.329 33.989 -5.888 1.00 14.19 169 LEU A O 1
ATOM 1208 N N . HIS A 1 170 ? 38.947 33.472 -3.718 1.00 11.20 170 HIS A N 1
ATOM 1209 C CA . HIS A 1 170 ? 39.823 34.535 -3.315 1.00 13.84 170 HIS A CA 1
ATOM 1210 C C . HIS A 1 170 ? 41.236 34.326 -3.806 1.00 14.58 170 HIS A C 1
ATOM 1211 O O . HIS A 1 170 ? 41.885 35.257 -4.246 1.00 15.29 170 HIS A O 1
ATOM 1218 N N . GLN A 1 171 ? 41.724 33.100 -3.762 1.00 12.14 171 GLN A N 1
ATOM 1219 C CA . GLN A 1 171 ? 43.084 32.800 -4.190 1.00 13.10 171 GLN A CA 1
ATOM 1220 C C . GLN A 1 171 ? 43.322 32.806 -5.691 1.00 14.18 171 GLN A C 1
ATOM 1221 O O . GLN A 1 171 ? 44.458 32.824 -6.126 1.00 14.43 171 GLN A O 1
ATOM 1227 N N . GLN A 1 172 ? 42.262 32.805 -6.469 1.00 15.20 172 GLN A N 1
ATOM 1228 C CA . GLN A 1 172 ? 42.299 32.827 -7.909 1.00 18.02 172 GLN A CA 1
ATOM 1229 C C . GLN A 1 172 ? 41.949 34.210 -8.393 1.00 18.97 172 GLN A C 1
ATOM 1230 O O . GLN A 1 172 ? 41.923 34.398 -9.620 1.00 21.17 172 GLN A O 1
ATOM 1236 N N . GLY A 1 173 ? 41.779 35.155 -7.526 1.00 16.02 173 GLY A N 1
ATOM 1237 C CA . GLY A 1 173 ? 41.358 36.545 -7.804 1.00 21.46 173 GLY A CA 1
ATOM 1238 C C . GLY A 1 173 ? 40.012 36.548 -8.543 1.00 22.90 173 GLY A C 1
ATOM 1239 O O . GLY A 1 173 ? 39.783 37.319 -9.523 1.00 25.45 173 GLY A O 1
ATOM 1240 N N . LEU A 1 174 ? 39.036 35.783 -8.049 1.00 21.77 174 LEU A N 1
ATOM 1241 C CA . LEU A 1 174 ? 37.684 35.736 -8.643 1.00 21.52 174 LEU A CA 1
ATOM 1242 C C . LEU A 1 174 ? 36.603 36.226 -7.689 1.00 22.78 174 LEU A C 1
ATOM 1243 O O . LEU A 1 174 ? 36.761 36.218 -6.528 1.00 21.99 174 LEU A O 1
ATOM 1248 N N . ASN A 1 175 ? 35.526 36.704 -8.274 1.00 27.74 175 ASN A N 1
ATOM 1249 C CA . ASN A 1 175 ? 34.330 37.159 -7.556 1.00 27.48 175 ASN A CA 1
ATOM 1250 C C . ASN A 1 175 ? 33.328 36.016 -7.456 1.00 24.21 175 ASN A C 1
ATOM 1251 O O . ASN A 1 175 ? 33.402 35.083 -8.219 1.00 26.45 175 ASN A O 1
ATOM 1253 N N . SER A 1 176 ? 32.334 36.211 -6.604 1.00 20.59 176 SER A N 1
ATOM 1254 C CA . SER A 1 176 ? 31.264 35.143 -6.487 1.00 16.28 176 SER A CA 1
ATOM 1255 C C . SER A 1 176 ? 30.336 35.063 -7.639 1.00 17.77 176 SER A C 1
ATOM 1256 O O . SER A 1 176 ? 29.487 34.166 -7.640 1.00 15.63 176 SER A O 1
ATOM 1259 N N . ASP A 1 177 ? 30.453 35.948 -8.665 1.00 20.24 177 ASP A N 1
ATOM 1260 C CA . ASP A 1 177 ? 29.632 35.838 -9.828 1.00 22.52 177 ASP A CA 1
ATOM 1261 C C . ASP A 1 177 ? 29.797 34.535 -10.606 1.00 20.70 177 ASP A C 1
ATOM 1262 O O . ASP A 1 177 ? 28.858 34.103 -11.334 1.00 26.03 177 ASP A O 1
ATOM 1267 N N . ILE A 1 178 ? 30.939 33.868 -10.517 1.00 17.96 178 ILE A N 1
ATOM 1268 C CA . ILE A 1 178 ? 31.220 32.572 -11.122 1.00 21.30 178 ILE A CA 1
ATOM 1269 C C . ILE A 1 178 ? 30.319 31.448 -10.494 1.00 16.99 178 ILE A C 1
ATOM 1270 O O . ILE A 1 178 ? 30.236 30.387 -11.143 1.00 19.55 178 ILE A O 1
ATOM 1275 N N . ILE A 1 179 ? 29.875 31.656 -9.245 1.00 14.90 179 ILE A N 1
ATOM 1276 C CA . ILE A 1 179 ? 29.183 30.528 -8.571 1.00 13.18 179 ILE A CA 1
ATOM 1277 C C . ILE A 1 179 ? 27.780 30.310 -9.214 1.00 14.82 179 ILE A C 1
ATOM 1278 O O . ILE A 1 179 ? 26.947 31.254 -9.305 1.00 16.68 179 ILE A O 1
ATOM 1283 N N . ASP A 1 180 ? 27.567 29.119 -9.710 1.00 14.35 180 ASP A N 1
ATOM 1284 C CA . ASP A 1 180 ? 26.304 28.673 -10.214 1.00 13.12 180 ASP A CA 1
ATOM 1285 C C . ASP A 1 180 ? 26.091 27.222 -9.770 1.00 13.24 180 ASP A C 1
ATOM 1286 O O . ASP A 1 180 ? 26.920 26.700 -9.089 1.00 12.93 180 ASP A O 1
ATOM 1291 N N . GLU A 1 181 ? 24.975 26.625 -10.197 1.00 13.78 181 GLU A N 1
ATOM 1292 C CA . GLU A 1 181 ? 24.634 25.318 -9.637 1.00 13.74 181 GLU A CA 1
ATOM 1293 C C . GLU A 1 181 ? 25.692 24.382 -10.092 1.00 13.45 181 GLU A C 1
ATOM 1294 O O . GLU A 1 181 ? 26.146 23.414 -9.364 1.00 15.36 181 GLU A O 1
ATOM 1300 N N . THR A 1 182 ? 26.201 24.537 -11.327 1.00 15.46 182 THR A N 1
ATOM 1301 C CA . THR A 1 182 ? 27.216 23.718 -11.825 1.00 14.32 182 THR A CA 1
ATOM 1302 C C . THR A 1 182 ? 28.539 23.784 -11.078 1.00 14.50 182 THR A C 1
ATOM 1303 O O . THR A 1 182 ? 29.246 22.805 -10.763 1.00 15.52 182 THR A O 1
ATOM 1307 N N . TYR A 1 183 ? 28.983 25.006 -10.751 1.00 14.15 183 TYR A N 1
ATOM 1308 C CA . TYR A 1 183 ? 30.135 25.195 -9.975 1.00 13.01 183 TYR A CA 1
ATOM 1309 C C . TYR A 1 183 ? 30.043 24.481 -8.549 1.00 12.79 183 TYR A C 1
ATOM 1310 O O . TYR A 1 183 ? 31.031 23.840 -8.100 1.00 13.13 183 TYR A O 1
ATOM 1319 N N . ILE A 1 184 ? 28.904 24.577 -7.919 1.00 11.21 184 ILE A N 1
ATOM 1320 C CA . ILE A 1 184 ? 28.697 23.827 -6.697 1.00 11.31 184 ILE A CA 1
ATOM 1321 C C . ILE A 1 184 ? 28.797 22.314 -6.925 1.00 11.46 184 ILE A C 1
ATOM 1322 O O . ILE A 1 184 ? 29.493 21.669 -6.195 1.00 10.98 184 ILE A O 1
ATOM 1327 N N . ASN A 1 185 ? 28.165 21.790 -7.962 1.00 11.24 185 ASN A N 1
ATOM 1328 C CA . ASN A 1 185 ? 28.280 20.345 -8.219 1.00 12.24 185 ASN A CA 1
ATOM 1329 C C . ASN A 1 185 ? 29.744 19.922 -8.245 1.00 12.66 185 ASN A C 1
ATOM 1330 O O . ASN A 1 185 ? 30.168 18.870 -7.688 1.00 13.90 185 ASN A O 1
ATOM 1335 N N . ASN A 1 186 ? 30.595 20.781 -8.895 1.00 13.18 186 ASN A N 1
ATOM 1336 C CA . ASN A 1 186 ? 31.975 20.477 -9.090 1.00 13.57 186 ASN A CA 1
ATOM 1337 C C . ASN A 1 186 ? 32.832 20.704 -7.914 1.00 12.67 186 ASN A C 1
ATOM 1338 O O . ASN A 1 186 ? 34.052 20.395 -7.933 1.00 15.37 186 ASN A O 1
ATOM 1343 N N . HIS A 1 187 ? 32.285 21.124 -6.785 1.00 11.62 187 HIS A N 1
ATOM 1344 C CA . HIS A 1 187 ? 33.037 21.296 -5.528 1.00 12.49 187 HIS A CA 1
ATOM 1345 C C . HIS A 1 187 ? 32.559 20.457 -4.388 1.00 11.45 187 HIS A C 1
ATOM 1346 O O . HIS A 1 187 ? 33.056 20.516 -3.312 1.00 14.12 187 HIS A O 1
ATOM 1353 N N . LEU A 1 188 ? 31.549 19.648 -4.643 1.00 10.58 188 LEU A N 1
ATOM 1354 C CA . LEU A 1 188 ? 31.044 18.655 -3.655 1.00 9.57 188 LEU A CA 1
ATOM 1355 C C . LEU A 1 188 ? 31.940 17.418 -3.565 1.00 9.78 188 LEU A C 1
ATOM 1356 O O . LEU A 1 188 ? 32.791 17.194 -4.427 1.00 10.60 188 LEU A O 1
ATOM 1361 N N . MET A 1 189 ? 31.756 16.622 -2.512 1.00 9.74 189 MET A N 1
ATOM 1362 C CA . MET A 1 189 ? 32.490 15.344 -2.399 1.00 10.18 189 MET A CA 1
ATOM 1363 C C . MET A 1 189 ? 32.172 14.399 -3.556 1.00 10.81 189 MET A C 1
ATOM 1364 O O . MET A 1 189 ? 32.956 13.504 -3.877 1.00 11.27 189 MET A O 1
ATOM 1369 N N . THR A 1 190 ? 30.990 14.592 -4.158 1.00 9.74 190 THR A N 1
ATOM 1370 C CA . THR A 1 190 ? 30.457 13.789 -5.249 1.00 9.04 190 THR A CA 1
ATOM 1371 C C . THR A 1 190 ? 30.743 14.425 -6.645 1.00 10.30 190 THR A C 1
ATOM 1372 O O . THR A 1 190 ? 30.129 14.107 -7.651 1.00 10.53 190 THR A O 1
ATOM 1376 N N . LYS A 1 191 ? 31.768 15.369 -6.680 1.00 10.81 191 LYS A N 1
ATOM 1377 C CA . LYS A 1 191 ? 32.101 16.021 -7.955 1.00 12.37 191 LYS A CA 1
ATOM 1378 C C . LYS A 1 191 ? 32.378 15.084 -9.107 1.00 12.22 191 LYS A C 1
ATOM 1379 O O . LYS A 1 191 ? 32.120 15.499 -10.242 1.00 15.14 191 LYS A O 1
ATOM 1385 N N . ASP A 1 192 ? 32.855 13.879 -8.847 1.00 11.74 192 ASP A N 1
ATOM 1386 C CA . ASP A 1 192 ? 33.130 12.986 -9.985 1.00 13.94 192 ASP A CA 1
ATOM 1387 C C . ASP A 1 192 ? 32.007 12.024 -10.319 1.00 13.54 192 ASP A C 1
ATOM 1388 O O . ASP A 1 192 ? 32.160 11.182 -11.217 1.00 17.72 192 ASP A O 1
ATOM 1393 N N . TYR A 1 193 ? 30.819 12.169 -9.683 1.00 11.85 193 TYR A N 1
ATOM 1394 C CA . TYR A 1 193 ? 29.696 11.221 -9.868 1.00 11.99 193 TYR A CA 1
ATOM 1395 C C . TYR A 1 193 ? 28.513 11.938 -10.442 1.00 10.90 193 TYR A C 1
ATOM 1396 O O . TYR A 1 193 ? 28.281 13.104 -10.005 1.00 11.71 193 TYR A O 1
ATOM 1405 N N . PRO A 1 194 ? 27.715 11.340 -11.318 1.00 9.55 194 PRO A N 1
ATOM 1406 C CA . PRO A 1 194 ? 26.446 11.972 -11.647 1.00 10.46 194 PRO A CA 1
ATOM 1407 C C . PRO A 1 194 ? 25.515 11.934 -10.436 1.00 9.48 194 PRO A C 1
ATOM 1408 O O . PRO A 1 194 ? 25.719 11.106 -9.489 1.00 10.36 194 PRO A O 1
ATOM 1412 N N . ASP A 1 195 ? 24.515 12.742 -10.384 1.00 9.14 195 ASP A N 1
ATOM 1413 C CA . ASP A 1 195 ? 23.524 12.657 -9.332 1.00 8.68 195 ASP A CA 1
ATOM 1414 C C . ASP A 1 195 ? 22.793 11.345 -9.428 1.00 8.84 195 ASP A C 1
ATOM 1415 O O . ASP A 1 195 ? 22.559 10.795 -10.532 1.00 9.74 195 ASP A O 1
ATOM 1420 N N . PRO A 1 196 ? 22.367 10.730 -8.307 1.00 8.07 196 PRO A N 1
ATOM 1421 C CA . PRO A 1 196 ? 21.683 9.401 -8.396 1.00 8.51 196 PRO A CA 1
ATOM 1422 C C . PRO A 1 196 ? 20.369 9.549 -9.112 1.00 7.77 196 PRO A C 1
ATOM 1423 O O . PRO A 1 196 ? 19.526 10.435 -8.711 1.00 9.03 196 PRO A O 1
ATOM 1427 N N . GLU A 1 197 ? 20.009 8.680 -10.023 1.00 7.00 197 GLU A N 1
ATOM 1428 C CA . GLU A 1 197 ? 18.649 8.658 -10.530 1.00 7.74 197 GLU A CA 1
ATOM 1429 C C . GLU A 1 197 ? 17.673 8.132 -9.460 1.00 6.34 197 GLU A C 1
ATOM 1430 O O . GLU A 1 197 ? 16.478 8.474 -9.504 1.00 7.27 197 GLU A O 1
ATOM 1436 N N . LEU A 1 198 ? 18.185 7.270 -8.607 1.00 7.12 198 LEU A N 1
ATOM 1437 C CA . LEU A 1 198 ? 17.348 6.488 -7.678 1.00 7.25 198 LEU A CA 1
ATOM 1438 C C . LEU A 1 198 ? 17.968 6.501 -6.311 1.00 7.14 198 LEU A C 1
ATOM 1439 O O . LEU A 1 198 ? 19.151 6.122 -6.160 1.00 7.75 198 LEU A O 1
ATOM 1444 N N . LEU A 1 199 ? 17.158 6.818 -5.312 1.00 7.07 199 LEU A N 1
ATOM 1445 C CA . LEU A 1 199 ? 17.490 6.708 -3.891 1.00 7.44 199 LEU A CA 1
ATOM 1446 C C . LEU A 1 199 ? 16.553 5.681 -3.306 1.00 6.98 199 LEU A C 1
ATOM 1447 O O . LEU A 1 199 ? 15.320 5.826 -3.401 1.00 7.57 199 LEU A O 1
ATOM 1452 N N . ILE A 1 200 ? 17.113 4.645 -2.729 1.00 7.10 200 ILE A N 1
ATOM 1453 C CA . ILE A 1 200 ? 16.383 3.592 -2.021 1.00 8.07 200 ILE A CA 1
ATOM 1454 C C . ILE A 1 200 ? 16.616 3.746 -0.533 1.00 7.08 200 ILE A C 1
ATOM 1455 O O . ILE A 1 200 ? 17.794 3.836 -0.123 1.00 8.33 200 ILE A O 1
ATOM 1460 N N . ARG A 1 201 ? 15.564 3.729 0.295 1.00 7.51 201 ARG A N 1
ATOM 1461 C CA . ARG A 1 201 ? 15.786 3.574 1.771 1.00 7.16 201 ARG A CA 1
ATOM 1462 C C . ARG A 1 201 ? 15.015 2.356 2.197 1.00 7.14 201 ARG A C 1
ATOM 1463 O O . ARG A 1 201 ? 13.810 2.196 1.877 1.00 7.70 201 ARG A O 1
ATOM 1471 N N . THR A 1 202 ? 15.669 1.490 2.963 1.00 7.37 202 THR A N 1
ATOM 1472 C CA . THR A 1 202 ? 14.992 0.298 3.523 1.00 8.11 202 THR A CA 1
ATOM 1473 C C . THR A 1 202 ? 14.374 0.644 4.873 1.00 7.46 202 THR A C 1
ATOM 1474 O O . THR A 1 202 ? 14.665 1.690 5.488 1.00 7.82 202 THR A O 1
ATOM 1478 N N . SER A 1 203 ? 13.566 -0.309 5.352 1.00 8.01 203 SER A N 1
ATOM 1479 C CA . SER A 1 203 ? 12.874 -0.398 6.663 1.00 8.91 203 SER A CA 1
ATOM 1480 C C . SER A 1 203 ? 11.507 0.274 6.756 1.00 8.99 203 SER A C 1
ATOM 1481 O O . SER A 1 203 ? 10.896 0.224 7.783 1.00 11.44 203 SER A O 1
ATOM 1484 N N . GLY A 1 204 ? 11.030 0.843 5.654 1.00 8.73 204 GLY A N 1
ATOM 1485 C CA . GLY A 1 204 ? 9.811 1.675 5.697 1.00 9.81 204 GLY A CA 1
ATOM 1486 C C . GLY A 1 204 ? 9.820 3.032 6.303 1.00 9.24 204 GLY A C 1
ATOM 1487 O O . GLY A 1 204 ? 8.743 3.628 6.381 1.00 11.58 204 GLY A O 1
ATOM 1488 N N . GLU A 1 205 ? 10.887 3.575 6.790 1.00 7.88 205 GLU A N 1
ATOM 1489 C CA . GLU A 1 205 ? 10.997 5.027 7.099 1.00 7.55 205 GLU A CA 1
ATOM 1490 C C . GLU A 1 205 ? 11.018 5.854 5.819 1.00 7.50 205 GLU A C 1
ATOM 1491 O O . GLU A 1 205 ? 11.651 5.482 4.807 1.00 8.34 205 GLU A O 1
ATOM 1497 N N . GLN A 1 206 ? 10.358 7.030 5.905 1.00 7.20 206 GLN A N 1
ATOM 1498 C CA . GLN A 1 206 ? 10.193 7.914 4.749 1.00 7.40 206 GLN A CA 1
ATOM 1499 C C . GLN A 1 206 ? 10.781 9.254 5.074 1.00 6.99 206 GLN A C 1
ATOM 1500 O O . GLN A 1 206 ? 10.049 10.157 5.570 1.00 7.91 206 GLN A O 1
ATOM 1506 N N . ARG A 1 207 ? 12.063 9.383 4.837 1.00 7.07 207 ARG A N 1
ATOM 1507 C CA . ARG A 1 207 ? 12.870 10.581 5.137 1.00 7.10 207 ARG A CA 1
ATOM 1508 C C . ARG A 1 207 ? 14.259 10.312 4.537 1.00 6.24 207 ARG A C 1
ATOM 1509 O O . ARG A 1 207 ? 14.607 9.202 4.249 1.00 7.21 207 ARG A O 1
ATOM 1517 N N . ILE A 1 208 ? 14.981 11.386 4.306 1.00 6.74 208 ILE A N 1
ATOM 1518 C CA . ILE A 1 208 ? 16.357 11.266 3.752 1.00 7.51 208 ILE A CA 1
ATOM 1519 C C . ILE A 1 208 ? 17.452 11.418 4.733 1.00 6.27 208 ILE A C 1
ATOM 1520 O O . ILE A 1 208 ? 18.618 11.042 4.443 1.00 7.02 208 ILE A O 1
ATOM 1525 N N . SER A 1 209 ? 17.174 11.943 5.931 1.00 6.27 209 SER A N 1
ATOM 1526 C CA . SER A 1 209 ? 18.160 11.961 7.029 1.00 6.66 209 SER A CA 1
ATOM 1527 C C . SER A 1 209 ? 19.524 12.447 6.588 1.00 6.25 209 SER A C 1
ATOM 1528 O O . SER A 1 209 ? 20.559 11.794 6.888 1.00 6.84 209 SER A O 1
ATOM 1531 N N . ASN A 1 210 ? 19.587 13.610 5.969 1.00 6.49 210 ASN A N 1
ATOM 1532 C CA . ASN A 1 210 ? 20.842 14.271 5.644 1.00 6.86 210 ASN A CA 1
ATOM 1533 C C . ASN A 1 210 ? 21.640 13.575 4.609 1.00 6.78 210 ASN A C 1
ATOM 1534 O O . ASN A 1 210 ? 22.839 13.861 4.465 1.00 7.80 210 ASN A O 1
ATOM 1539 N N . PHE A 1 211 ? 21.070 12.635 3.838 1.00 6.70 211 PHE A N 1
ATOM 1540 C CA . PHE A 1 211 ? 21.858 11.944 2.832 1.00 6.66 211 PHE A CA 1
ATOM 1541 C C . PHE A 1 211 ? 21.789 12.647 1.486 1.00 6.69 211 PHE A C 1
ATOM 1542 O O . PHE A 1 211 ? 20.716 12.720 0.867 1.00 7.30 211 PHE A O 1
ATOM 1550 N N . LEU A 1 212 ? 22.913 13.162 0.973 1.00 6.85 212 LEU A N 1
ATOM 1551 C CA . LEU A 1 212 ? 23.012 13.632 -0.435 1.00 6.71 212 LEU A CA 1
ATOM 1552 C C . LEU A 1 212 ? 21.946 14.691 -0.717 1.00 6.69 212 LEU A C 1
ATOM 1553 O O . LEU A 1 212 ? 21.320 14.677 -1.797 1.00 6.73 212 LEU A O 1
ATOM 1558 N N . ILE A 1 213 ? 21.746 15.637 0.199 1.00 6.69 213 ILE A N 1
ATOM 1559 C CA . ILE A 1 213 ? 20.564 16.489 0.119 1.00 7.71 213 ILE A CA 1
ATOM 1560 C C . ILE A 1 213 ? 20.619 17.387 -1.117 1.00 7.17 213 ILE A C 1
ATOM 1561 O O . ILE A 1 213 ? 19.554 17.618 -1.719 1.00 8.06 213 ILE A O 1
ATOM 1566 N N . TRP A 1 214 ? 21.766 17.890 -1.552 1.00 7.36 214 TRP A N 1
ATOM 1567 C CA . TRP A 1 214 ? 21.846 18.645 -2.806 1.00 7.43 214 TRP A CA 1
ATOM 1568 C C . TRP A 1 214 ? 21.638 17.722 -4.012 1.00 6.64 214 TRP A C 1
ATOM 1569 O O . TRP A 1 214 ? 20.930 18.047 -4.951 1.00 7.90 214 TRP A O 1
ATOM 1580 N N . GLN A 1 215 ? 22.291 16.554 -3.983 1.00 6.77 215 GLN A N 1
ATOM 1581 C CA . GLN A 1 215 ? 22.395 15.686 -5.125 1.00 7.04 215 GLN A CA 1
ATOM 1582 C C . GLN A 1 215 ? 21.054 14.972 -5.430 1.00 6.58 215 GLN A C 1
ATOM 1583 O O . GLN A 1 215 ? 20.879 14.611 -6.591 1.00 8.13 215 GLN A O 1
ATOM 1589 N N . VAL A 1 216 ? 20.188 14.813 -4.454 1.00 6.51 216 VAL A N 1
ATOM 1590 C CA . VAL A 1 216 ? 18.928 14.081 -4.704 1.00 7.63 216 VAL A CA 1
ATOM 1591 C C . VAL A 1 216 ? 17.781 15.010 -5.087 1.00 6.53 216 VAL A C 1
ATOM 1592 O O . VAL A 1 216 ? 16.607 14.558 -5.103 1.00 7.34 216 VAL A O 1
ATOM 1596 N N . SER A 1 217 ? 18.073 16.251 -5.474 1.00 7.06 217 SER A N 1
ATOM 1597 C CA . SER A 1 217 ? 17.051 17.246 -5.849 1.00 7.48 217 SER A CA 1
ATOM 1598 C C . SER A 1 217 ? 15.971 16.669 -6.770 1.00 6.46 217 SER A C 1
ATOM 1599 O O . SER A 1 217 ? 14.777 16.995 -6.557 1.00 7.32 217 SER A O 1
ATOM 1602 N N . TYR A 1 218 ? 16.306 15.863 -7.773 1.00 6.94 218 TYR A N 1
ATOM 1603 C CA . TYR A 1 218 ? 15.343 15.293 -8.681 1.00 7.34 218 TYR A CA 1
ATOM 1604 C C . TYR A 1 218 ? 15.431 13.770 -8.703 1.00 7.25 218 TYR A C 1
ATOM 1605 O O . TYR A 1 218 ? 14.856 13.115 -9.600 1.00 8.00 218 TYR A O 1
ATOM 1614 N N . SER A 1 219 ? 16.077 13.114 -7.739 1.00 6.72 219 SER A N 1
ATOM 1615 C CA . SER A 1 219 ? 16.070 11.654 -7.690 1.00 6.50 219 SER A CA 1
ATOM 1616 C C . SER A 1 219 ? 14.696 11.068 -7.483 1.00 6.82 219 SER A C 1
ATOM 1617 O O . SER A 1 219 ? 13.876 11.654 -6.729 1.00 7.26 219 SER A O 1
ATOM 1620 N N . GLU A 1 220 ? 14.410 9.915 -8.074 1.00 6.72 220 GLU A N 1
ATOM 1621 C CA . GLU A 1 220 ? 13.254 9.098 -7.674 1.00 6.99 220 GLU A CA 1
ATOM 1622 C C . GLU A 1 220 ? 13.531 8.461 -6.349 1.00 7.14 220 GLU A C 1
ATOM 1623 O O . GLU A 1 220 ? 14.660 7.928 -6.128 1.00 8.33 220 GLU A O 1
ATOM 1629 N N . PHE A 1 221 ? 12.560 8.391 -5.465 1.00 7.05 221 PHE A N 1
ATOM 1630 C CA . PHE A 1 221 ? 12.698 7.728 -4.155 1.00 7.10 221 PHE A CA 1
ATOM 1631 C C . PHE A 1 221 ? 11.893 6.413 -4.125 1.00 7.69 221 PHE A C 1
ATOM 1632 O O . PHE A 1 221 ? 10.783 6.367 -4.605 1.00 7.92 221 PHE A O 1
ATOM 1640 N N . ILE A 1 222 ? 12.476 5.382 -3.520 1.00 7.52 222 ILE A N 1
ATOM 1641 C CA . ILE A 1 222 ? 11.753 4.153 -3.233 1.00 8.16 222 ILE A CA 1
ATOM 1642 C C . ILE A 1 222 ? 11.985 3.870 -1.768 1.00 8.49 222 ILE A C 1
ATOM 1643 O O . ILE A 1 222 ? 13.105 3.776 -1.291 1.00 8.78 222 ILE A O 1
ATOM 1648 N N . PHE A 1 223 ? 10.881 3.706 -1.061 1.00 8.34 223 PHE A N 1
ATOM 1649 C CA . PHE A 1 223 ? 10.896 3.421 0.382 1.00 9.10 223 PHE A CA 1
ATOM 1650 C C . PHE A 1 223 ? 10.518 1.946 0.541 1.00 10.98 223 PHE A C 1
ATOM 1651 O O . PHE A 1 223 ? 9.363 1.598 0.598 1.00 12.45 223 PHE A O 1
ATOM 1659 N N . ASN A 1 224 ? 11.514 1.091 0.514 1.00 9.23 224 ASN A N 1
ATOM 1660 C CA . ASN A 1 224 ? 11.345 -0.398 0.528 1.00 9.17 224 ASN A CA 1
ATOM 1661 C C . ASN A 1 224 ? 11.142 -0.806 1.941 1.00 9.39 224 ASN A C 1
ATOM 1662 O O . ASN A 1 224 ? 11.789 -0.365 2.904 1.00 10.39 224 ASN A O 1
ATOM 1667 N N . GLN A 1 225 ? 10.161 -1.711 2.153 1.00 10.25 225 GLN A N 1
ATOM 1668 C CA . GLN A 1 225 ? 9.782 -2.080 3.488 1.00 11.33 225 GLN A CA 1
ATOM 1669 C C . GLN A 1 225 ? 10.676 -3.117 4.133 1.00 11.95 225 GLN A C 1
ATOM 1670 O O . GLN A 1 225 ? 10.565 -3.293 5.377 1.00 14.98 225 GLN A O 1
ATOM 1676 N N . LYS A 1 226 ? 11.534 -3.803 3.426 1.00 9.98 226 LYS A N 1
ATOM 1677 C CA . LYS A 1 226 ? 12.416 -4.840 4.084 1.00 11.18 226 LYS A CA 1
ATOM 1678 C C . LYS A 1 226 ? 13.398 -4.114 4.954 1.00 9.15 226 LYS A C 1
ATOM 1679 O O . LYS A 1 226 ? 13.921 -2.988 4.651 1.00 9.76 226 LYS A O 1
ATOM 1685 N N . LEU A 1 227 ? 13.748 -4.665 6.107 1.00 9.57 227 LEU A N 1
ATOM 1686 C CA . LEU A 1 227 ? 14.923 -4.229 6.863 1.00 8.57 227 LEU A CA 1
ATOM 1687 C C . LEU A 1 227 ? 16.165 -4.532 6.063 1.00 8.56 227 LEU A C 1
ATOM 1688 O O . LEU A 1 227 ? 16.224 -5.513 5.342 1.00 9.62 227 LEU A O 1
ATOM 1693 N N . TRP A 1 228 ? 17.196 -3.676 6.176 1.00 8.02 228 TRP A N 1
ATOM 1694 C CA . TRP A 1 228 ? 18.417 -3.789 5.341 1.00 7.21 228 TRP A CA 1
ATOM 1695 C C . TRP A 1 228 ? 18.976 -5.214 5.271 1.00 8.69 228 TRP A C 1
ATOM 1696 O O . TRP A 1 228 ? 19.271 -5.702 4.189 1.00 9.37 228 TRP A O 1
ATOM 1707 N N . PRO A 1 229 ? 19.143 -5.932 6.423 1.00 8.59 229 PRO A N 1
ATOM 1708 C CA . PRO A 1 229 ? 19.770 -7.310 6.269 1.00 10.32 229 PRO A CA 1
ATOM 1709 C C . PRO A 1 229 ? 18.895 -8.233 5.482 1.00 11.67 229 PRO A C 1
ATOM 1710 O O . PRO A 1 229 ? 19.453 -9.279 5.034 1.00 14.92 229 PRO A O 1
ATOM 1714 N N . ASP A 1 230 ? 17.625 -8.000 5.305 1.00 10.23 230 ASP A N 1
ATOM 1715 C CA . ASP A 1 230 ? 16.750 -8.850 4.467 1.00 11.93 230 ASP A CA 1
ATOM 1716 C C . ASP A 1 230 ? 16.684 -8.360 3.045 1.00 13.07 230 ASP A C 1
ATOM 1717 O O . ASP A 1 230 ? 16.034 -8.972 2.201 1.00 14.86 230 ASP A O 1
ATOM 1722 N N . PHE A 1 231 ? 17.293 -7.209 2.717 1.00 11.28 231 PHE A N 1
ATOM 1723 C CA . PHE A 1 231 ? 17.251 -6.687 1.339 1.00 11.20 231 PHE A CA 1
ATOM 1724 C C . PHE A 1 231 ? 18.222 -7.457 0.431 1.00 12.11 231 PHE A C 1
ATOM 1725 O O . PHE A 1 231 ? 19.361 -7.555 0.731 1.00 15.60 231 PHE A O 1
ATOM 1733 N N . ASP A 1 232 ? 17.738 -8.078 -0.607 1.00 12.58 232 ASP A N 1
ATOM 1734 C CA . ASP A 1 232 ? 18.546 -9.003 -1.381 1.00 12.40 232 ASP A CA 1
ATOM 1735 C C . ASP A 1 232 ? 18.492 -8.672 -2.878 1.00 11.99 232 ASP A C 1
ATOM 1736 O O . ASP A 1 232 ? 17.992 -7.683 -3.282 1.00 12.05 232 ASP A O 1
ATOM 1741 N N . GLU A 1 233 ? 19.042 -9.569 -3.684 1.00 13.32 233 GLU A N 1
ATOM 1742 C CA . GLU A 1 233 ? 19.124 -9.295 -5.131 1.00 14.34 233 GLU A CA 1
ATOM 1743 C C . GLU A 1 233 ? 17.807 -9.148 -5.753 1.00 16.06 233 GLU A C 1
ATOM 1744 O O . GLU A 1 233 ? 17.597 -8.208 -6.589 1.00 15.06 233 GLU A O 1
ATOM 1750 N N . ASP A 1 234 ? 16.809 -9.957 -5.410 1.00 15.13 234 ASP A N 1
ATOM 1751 C CA . ASP A 1 234 ? 15.561 -9.887 -5.962 1.00 16.13 234 ASP A CA 1
ATOM 1752 C C . ASP A 1 234 ? 14.941 -8.541 -5.615 1.00 13.90 234 ASP A C 1
ATOM 1753 O O . ASP A 1 234 ? 14.192 -7.920 -6.398 1.00 15.51 234 ASP A O 1
ATOM 1758 N N . GLU A 1 235 ? 15.132 -8.085 -4.390 1.00 13.42 235 GLU A N 1
ATOM 1759 C CA . GLU A 1 235 ? 14.556 -6.814 -3.979 1.00 12.82 235 GLU A CA 1
ATOM 1760 C C . GLU A 1 235 ? 15.170 -5.640 -4.738 1.00 12.05 235 GLU A C 1
ATOM 1761 O O . GLU A 1 235 ? 14.476 -4.753 -5.085 1.00 11.87 235 GLU A O 1
ATOM 1767 N N . LEU A 1 236 ? 16.484 -5.684 -4.939 1.00 10.35 236 LEU A N 1
ATOM 1768 C CA . LEU A 1 236 ? 17.124 -4.676 -5.7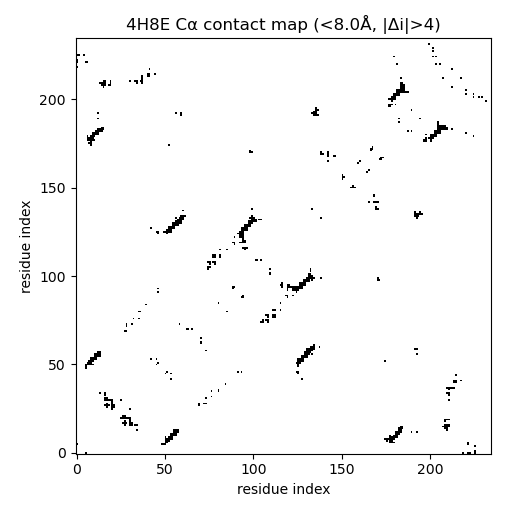91 1.00 11.47 236 LEU A CA 1
ATOM 1769 C C . LEU A 1 236 ? 16.535 -4.625 -7.169 1.00 11.57 236 LEU A C 1
ATOM 1770 O O . LEU A 1 236 ? 16.238 -3.543 -7.714 1.00 11.49 236 LEU A O 1
ATOM 1775 N N . ILE A 1 237 ? 16.348 -5.791 -7.791 1.00 11.79 237 ILE A N 1
ATOM 1776 C CA . ILE A 1 237 ? 15.762 -5.852 -9.142 1.00 12.40 237 ILE A CA 1
ATOM 1777 C C . ILE A 1 237 ? 14.340 -5.357 -9.094 1.00 12.35 237 ILE A C 1
ATOM 1778 O O . ILE A 1 237 ? 13.982 -4.546 -10.032 1.00 12.69 237 ILE A O 1
ATOM 1783 N N . LYS A 1 238 ? 13.536 -5.647 -8.069 1.00 11.27 238 LYS A N 1
ATOM 1784 C CA . LYS A 1 238 ? 12.197 -5.141 -8.006 1.00 12.08 238 LYS A CA 1
ATOM 1785 C C . LYS A 1 238 ? 12.269 -3.584 -7.924 1.00 11.76 238 LYS A C 1
ATOM 1786 O O . LYS A 1 238 ? 11.418 -2.883 -8.524 1.00 12.38 238 LYS A O 1
ATOM 1792 N N . CYS A 1 239 ? 13.188 -3.019 -7.109 1.00 11.09 239 CYS A N 1
ATOM 1793 C CA . CYS A 1 239 ? 13.288 -1.549 -7.039 1.00 10.89 239 CYS A CA 1
ATOM 1794 C C . CYS A 1 239 ? 13.653 -0.976 -8.379 1.00 10.02 239 CYS A C 1
ATOM 1795 O O . CYS A 1 239 ? 13.115 0.055 -8.751 1.00 10.20 239 CYS A O 1
ATOM 1798 N N . ILE A 1 240 ? 14.580 -1.573 -9.117 1.00 10.20 240 ILE A N 1
ATOM 1799 C CA . ILE A 1 240 ? 14.909 -1.051 -10.452 1.00 10.92 240 ILE A CA 1
ATOM 1800 C C . ILE A 1 240 ? 13.679 -1.114 -11.411 1.00 10.23 240 ILE A C 1
ATOM 1801 O O . ILE A 1 240 ? 13.465 -0.162 -12.169 1.00 10.31 240 ILE A O 1
ATOM 1806 N N . LYS A 1 241 ? 12.906 -2.190 -11.332 1.00 11.00 241 LYS A N 1
ATOM 1807 C CA . LYS A 1 241 ? 11.739 -2.250 -12.190 1.00 11.98 241 LYS A CA 1
ATOM 1808 C C . LYS A 1 241 ? 10.754 -1.183 -11.797 1.00 11.62 241 LYS A C 1
ATOM 1809 O O . LYS A 1 241 ? 10.156 -0.545 -12.690 1.00 12.42 241 LYS A O 1
ATOM 1815 N N . ILE A 1 242 ? 10.539 -0.926 -10.484 1.00 10.76 242 ILE A N 1
ATOM 1816 C CA . ILE A 1 242 ? 9.675 0.201 -10.112 1.00 12.19 242 ILE A CA 1
ATOM 1817 C C . ILE A 1 242 ? 10.210 1.494 -10.664 1.00 11.37 242 ILE A C 1
ATOM 1818 O O . ILE A 1 242 ? 9.483 2.322 -11.232 1.00 11.39 242 ILE A O 1
ATOM 1823 N N . TYR A 1 243 ? 11.510 1.724 -10.486 1.00 9.37 243 TYR A N 1
ATOM 1824 C CA . TYR A 1 243 ? 12.128 2.942 -11.013 1.00 9.45 243 TYR A CA 1
ATOM 1825 C C . TYR A 1 243 ? 11.875 3.108 -12.526 1.00 9.87 243 TYR A C 1
ATOM 1826 O O . TYR A 1 243 ? 11.580 4.231 -12.961 1.00 10.09 243 TYR A O 1
ATOM 1835 N N . GLN A 1 244 ? 11.974 2.007 -13.268 1.00 10.28 244 GLN A N 1
ATOM 1836 C CA . GLN A 1 244 ? 11.801 2.080 -14.730 1.00 12.11 244 GLN A CA 1
ATOM 1837 C C . GLN A 1 244 ? 10.353 2.463 -15.081 1.00 12.89 244 GLN A C 1
ATOM 1838 O O . GLN A 1 244 ? 10.174 2.961 -16.193 1.00 16.62 244 GLN A O 1
ATOM 1844 N N . SER A 1 245 ? 9.394 2.340 -14.234 1.00 12.04 245 SER A N 1
ATOM 1845 C CA . SER A 1 245 ? 7.970 2.715 -14.455 1.00 14.78 245 SER A CA 1
ATOM 1846 C C . SER A 1 245 ? 7.776 4.186 -14.054 1.00 13.58 245 SER A C 1
ATOM 1847 O O . SER A 1 245 ? 6.676 4.739 -14.316 1.00 16.46 245 SER A O 1
ATOM 1850 N N . ARG A 1 246 ? 8.703 4.845 -13.371 1.00 12.89 246 ARG A N 1
ATOM 1851 C CA . ARG A 1 246 ? 8.448 6.239 -12.935 1.00 11.03 246 ARG A CA 1
ATOM 1852 C C . ARG A 1 246 ? 8.543 7.185 -14.128 1.00 12.59 246 ARG A C 1
ATOM 1853 O O . ARG A 1 246 ? 9.384 7.002 -15.017 1.00 15.10 246 ARG A O 1
ATOM 1861 N N . GLN A 1 247 ? 7.791 8.232 -14.104 1.00 11.64 247 GLN A N 1
ATOM 1862 C CA . GLN A 1 247 ? 7.819 9.195 -15.190 1.00 13.39 247 GLN A CA 1
ATOM 1863 C C . GLN A 1 247 ? 8.521 10.478 -14.610 1.00 10.92 247 GLN A C 1
ATOM 1864 O O . GLN A 1 247 ? 7.906 11.157 -13.755 1.00 13.04 247 GLN A O 1
ATOM 1870 N N . ARG A 1 248 ? 9.696 10.742 -15.052 1.00 10.99 248 ARG A N 1
ATOM 1871 C CA . ARG A 1 248 ? 10.536 11.877 -14.562 1.00 10.65 248 ARG A CA 1
ATOM 1872 C C . ARG A 1 248 ? 10.295 13.071 -15.467 1.00 11.67 248 ARG A C 1
ATOM 1873 O O . ARG A 1 248 ? 10.275 12.903 -16.730 1.00 12.74 248 ARG A O 1
ATOM 1881 N N . ARG A 1 249 ? 10.152 14.239 -14.911 1.00 8.85 249 ARG A N 1
ATOM 1882 C CA . ARG A 1 249 ? 9.808 15.419 -15.668 1.00 9.56 249 ARG A CA 1
ATOM 1883 C C . ARG A 1 249 ? 10.693 16.592 -15.428 1.00 8.94 249 ARG A C 1
ATOM 1884 O O . ARG A 1 249 ? 10.710 17.498 -16.297 1.00 10.10 249 ARG A O 1
ATOM 1892 N N . PHE A 1 250 ? 11.469 16.658 -14.369 1.00 8.30 250 PHE A N 1
ATOM 1893 C CA . PHE A 1 250 ? 12.435 17.710 -14.160 1.00 8.86 250 PHE A CA 1
ATOM 1894 C C . PHE A 1 250 ? 11.851 19.135 -14.277 1.00 9.19 250 PHE A C 1
ATOM 1895 O O . PHE A 1 250 ? 12.454 20.026 -14.745 1.00 9.94 250 PHE A O 1
ATOM 1903 N N . GLY A 1 251 ? 10.642 19.291 -13.782 1.00 8.29 251 GLY A N 1
ATOM 1904 C CA . GLY A 1 251 ? 9.951 20.575 -13.785 1.00 9.05 251 GLY A CA 1
ATOM 1905 C C . GLY A 1 251 ? 9.159 20.880 -15.073 1.00 8.41 251 GLY A C 1
ATOM 1906 O O . GLY A 1 251 ? 8.411 21.899 -15.034 1.00 9.28 251 GLY A O 1
ATOM 1907 N N . GLY A 1 252 ? 9.357 20.105 -16.120 1.00 8.63 252 GLY A N 1
ATOM 1908 C CA . GLY A 1 252 ? 8.624 20.341 -17.400 1.00 9.29 252 GLY A CA 1
ATOM 1909 C C . GLY A 1 252 ? 7.494 19.439 -17.544 1.00 9.58 252 GLY A C 1
ATOM 1910 O O . GLY A 1 252 ? 7.067 18.703 -16.641 1.00 11.51 252 GLY A O 1
ATOM 1911 N N . LEU A 1 253 ? 6.879 19.423 -18.741 1.00 11.17 253 LEU A N 1
ATOM 1912 C CA . LEU A 1 253 ? 5.785 18.503 -19.044 1.00 11.86 253 LEU A CA 1
ATOM 1913 C C . LEU A 1 253 ? 6.262 17.203 -19.658 1.00 18.40 253 LEU A C 1
ATOM 1914 O O . LEU A 1 253 ? 7.404 17.160 -20.206 1.00 24.64 253 LEU A O 1
#

Sequence (235 aa):
LDSSNIPEHIAIIMDGNGRWAKKRKMPRIKGHYEGMQTIKKITRIASDIGVKYLTLYAFSTENWSRPESEVNYIMNLPVNFLKTFLPELIEKNVKVETIGFTDKLPKSTIEAINNAKEKTANNTGLKLIFAINYGGRAELVHSIKNMFDELHQQGLNSDIIDETYINNHLMTKDYPDPELLIRTSGEQRISNFLIWQVSYSEFIFNQKLWPDFDEDELIKCIKIYQSRQRRFGGL

Radius of gyration: 18.09 Å; Cα contacts (8 Å, |Δi|>4): 382; chains: 1; bounding box: 39×49×44 Å

Secondary structure (DSSP, 8-state):
--TT---SEEEEE---HHHHHHHTT--HHHHHHHHHHHHHHHHHHHHHHT-SEEEEEEEETTGGGS-HHHHHHHHHHHHHHHHHHHHHHHHTT-EEEEES-GGGS-HHHHHHHHHHHHHTTT--S-EEEEEEEE-HHHHHHHHHHHHHHHHHHTT--GGG--HHHHHTTSTTTTSPPPSEEEE-SS----TTSSTTTTTT-EEEE--S-GGG--HHHHHHHHHHHHH----TT--

B-factor: mean 13.6, std 6.86, range [6.1, 56.36]

InterPro domains:
  IPR001441 Decaprenyl diphosphate synthase-like [MF_01139] (24-252)
  IPR001441 Decaprenyl diphosphate synthase-like [PF01255] (31-251)
  IPR001441 Decaprenyl diphosphate synthase-like [PTHR10291] (17-251)
  IPR001441 Decaprenyl diphosphate synthase-like [TIGR00055] (24-251)
  IPR001441 Decaprenyl diphosphate synthase-like [cd00475] (27-245)
  IPR018520 Di-trans-poly-cis-decaprenylcistransferase-like, conserved site [PS01066] (197-214)
  IPR036424 Decaprenyl diphosphate synthase-like superfamily [G3DSA:3.40.1180.10] (5-253)
  IPR036424 Decaprenyl diphosphate synthase-like superfamily [SSF64005] (19-246)

Solvent-accessible surface area: 12131 Å² total; per-residue (Å²): 78,72,101,106,63,36,2,78,2,0,0,0,8,26,32,4,17,6,80,31,0,108,151,112,184,85,80,84,64,73,0,18,79,47,3,13,57,5,15,22,80,0,0,100,30,0,25,106,42,46,4,102,23,0,0,0,23,30,2,8,35,98,33,110,106,88,88,135,81,7,9,72,63,24,5,66,16,26,54,69,6,11,167,98,6,17,88,44,0,72,149,49,56,0,42,1,30,21,5,14,48,34,77,131,6,44,146,63,0,39,119,22,8,64,57,0,62,126,121,1,49,137,29,118,26,6,49,0,0,19,0,8,7,0,0,1,180,32,1,33,79,73,1,97,136,68,7,162,78,58,12,132,122,110,72,81,60,74,135,84,66,80,138,82,32,30,57,84,28,1,40,10,102,114,22,54,70,4,32,0,2,0,16,0,13,20,47,138,136,48,48,25,0,0,53,74,5,8,84,127,15,31,72,11,59,16,130,92,22,1,13,59,0,45,75,104,13,0,38,107,1,0,108,79,16,41,81,80,138,75,148,119,71,39,215

CATH classification: 3.40.1180.10

Organism: Staphylococcus aureus (strain N315) (NCBI:txid158879)